Protein AF-0000000076781974 (afdb_homodimer)

Nearest PDB structures (foldseek):
  1ox5-assembly1_A  TM=8.650E-01  e=4.389E-23  Saccharomyces cerevisiae
  1ox6-assembly2_B  TM=8.634E-01  e=8.286E-23  Saccharomyces cerevisiae
  1ox4-assembly1_A  TM=8.652E-01  e=1.139E-22  Saccharomyces cerevisiae
  1ox4-assembly2_B  TM=8.650E-01  e=1.293E-22  Saccharomyces cerevisiae
  1jvn-assembly2_B  TM=8.630E-01  e=1.274E-21  Saccharomyces cerevisiae

InterPro domains:
  IPR006062 Histidine biosynthesis protein [PF00977] (24-172)
  IPR011060 Ribulose-phosphate binding barrel [SSF51366] (7-185)
  IPR013785 Aldolase-type TIM barrel [G3DSA:3.20.20.70] (1-187)
  IPR050064 Imidazole glycerol phosphate synthase HisA/HisF [PTHR21235] (1-186)

pLDDT: mean 77.7, std 20.55, range [25.67, 98.38]

Structure (mmCIF, N/CA/C/O backbone):
data_AF-0000000076781974-model_v1
#
loop_
_entity.id
_entity.type
_entity.pdbx_description
1 polymer 'Imidazole glycerol-phosphate synthase'
#
loop_
_atom_site.group_PDB
_atom_site.id
_atom_site.type_symbol
_atom_site.label_atom_id
_atom_site.label_alt_id
_atom_site.label_comp_id
_atom_site.label_asym_id
_atom_site.label_entity_id
_atom_site.label_seq_id
_atom_site.pdbx_PDB_ins_code
_atom_site.Cartn_x
_atom_site.Cartn_y
_atom_site.Cartn_z
_atom_site.occupancy
_atom_site.B_iso_or_equiv
_atom_site.auth_seq_id
_atom_site.auth_comp_id
_atom_site.auth_asym_id
_atom_site.auth_atom_id
_atom_site.pdbx_PDB_model_num
ATOM 1 N N . LYS A 1 1 ? 4.672 -8.375 12.383 1 26.39 1 LYS A N 1
ATOM 2 C CA . LYS A 1 1 ? 4.16 -7.48 11.352 1 26.39 1 LYS A CA 1
ATOM 3 C C . LYS A 1 1 ? 5.297 -6.711 10.68 1 26.39 1 LYS A C 1
ATOM 5 O O . LYS A 1 1 ? 5.988 -5.926 11.328 1 26.39 1 LYS A O 1
ATOM 10 N N . ILE A 1 2 ? 6.27 -7.34 9.977 1 32.41 2 ILE A N 1
ATOM 11 C CA . ILE A 1 2 ? 7.445 -6.77 9.336 1 32.41 2 ILE A CA 1
ATOM 12 C C . ILE A 1 2 ? 7.055 -5.5 8.578 1 32.41 2 ILE A C 1
ATOM 14 O O . ILE A 1 2 ? 6.117 -5.512 7.773 1 32.41 2 ILE A O 1
ATOM 18 N N . SER A 1 3 ? 7.25 -4.449 9.289 1 36.81 3 SER A N 1
ATOM 19 C CA . SER A 1 3 ? 6.938 -3.115 8.797 1 36.81 3 SER A CA 1
ATOM 20 C C . SER A 1 3 ? 7.676 -2.822 7.492 1 36.81 3 SER A C 1
ATOM 22 O O . SER A 1 3 ? 8.891 -2.994 7.41 1 36.81 3 SER A O 1
ATOM 24 N N . ILE A 1 4 ? 7.105 -2.996 6.344 1 43.94 4 ILE A N 1
ATOM 25 C CA . ILE A 1 4 ? 7.289 -2.877 4.902 1 43.94 4 ILE A CA 1
ATOM 26 C C . ILE A 1 4 ? 8.117 -1.632 4.586 1 43.94 4 ILE A C 1
ATOM 28 O O . ILE A 1 4 ? 8.906 -1.628 3.639 1 43.94 4 ILE A O 1
ATOM 32 N N . GLY A 1 5 ? 8.297 -0.64 5.391 1 50.44 5 GLY A N 1
ATOM 33 C CA . GLY A 1 5 ? 8.836 0.681 5.105 1 50.44 5 GLY A CA 1
ATOM 34 C C . GLY A 1 5 ? 10.258 0.859 5.594 1 50.44 5 GLY A C 1
ATOM 35 O O . GLY A 1 5 ? 10.914 1.847 5.258 1 50.44 5 GLY A O 1
ATOM 36 N N . SER A 1 6 ? 10.922 -0.254 6.047 1 58.59 6 SER A N 1
ATOM 37 C CA . SER A 1 6 ? 12.164 0.025 6.77 1 58.59 6 SER A CA 1
ATOM 38 C C . SER A 1 6 ? 13.289 0.378 5.809 1 58.59 6 SER A C 1
ATOM 40 O O . SER A 1 6 ? 14.016 1.352 6.023 1 58.59 6 SER A O 1
ATOM 42 N N . ASP A 1 7 ? 13.422 -0.342 4.742 1 60.28 7 ASP A N 1
ATOM 43 C CA . ASP A 1 7 ? 14.562 -0.153 3.846 1 60.28 7 ASP A CA 1
ATOM 44 C C . ASP A 1 7 ? 14.461 1.18 3.107 1 60.28 7 ASP A C 1
ATOM 46 O O . ASP A 1 7 ? 15.469 1.856 2.898 1 60.28 7 ASP A O 1
ATOM 50 N N . ALA A 1 8 ? 13.398 1.421 2.768 1 64.31 8 ALA A N 1
ATOM 51 C CA . ALA A 1 8 ? 13.211 2.705 2.098 1 64.31 8 ALA A CA 1
ATOM 52 C C . ALA A 1 8 ? 13.672 3.857 2.986 1 64.31 8 ALA A C 1
ATOM 54 O O . ALA A 1 8 ? 14.266 4.824 2.502 1 64.31 8 ALA A O 1
ATOM 55 N N . VAL A 1 9 ? 13.477 3.705 4.23 1 66.75 9 VAL A N 1
ATOM 56 C CA . VAL A 1 9 ? 13.891 4.723 5.195 1 66.75 9 VAL A CA 1
ATOM 57 C C . VAL A 1 9 ? 15.414 4.832 5.215 1 66.75 9 VAL A C 1
ATOM 59 O O . VAL A 1 9 ? 15.961 5.934 5.148 1 66.75 9 VAL A O 1
ATOM 62 N N . PHE A 1 10 ? 16.094 3.686 5.148 1 69.88 10 PHE A N 1
ATOM 63 C CA . PHE A 1 10 ? 17.547 3.688 5.211 1 69.88 10 PHE A CA 1
ATOM 64 C C . PHE A 1 10 ? 18.141 4.277 3.938 1 69.88 10 PHE A C 1
ATOM 66 O O . PHE A 1 10 ? 19.094 5.062 3.994 1 69.88 10 PHE A O 1
ATOM 73 N N . ALA A 1 11 ? 17.625 3.869 2.861 1 71.5 11 ALA A N 1
ATOM 74 C CA . ALA A 1 11 ? 18.078 4.426 1.593 1 71.5 11 ALA A CA 1
ATOM 75 C C . ALA A 1 11 ? 17.844 5.93 1.534 1 71.5 11 ALA A C 1
ATOM 77 O O . ALA A 1 11 ? 18.672 6.688 1.039 1 71.5 11 ALA A O 1
ATOM 78 N N . ALA A 1 12 ? 16.719 6.312 1.979 1 71.38 12 ALA A N 1
ATOM 79 C CA . ALA A 1 12 ? 16.359 7.73 2.006 1 71.38 12 ALA A CA 1
ATOM 80 C C . ALA A 1 12 ? 17.297 8.508 2.924 1 71.38 12 ALA A C 1
ATOM 82 O O . ALA A 1 12 ? 17.75 9.609 2.582 1 71.38 12 ALA A O 1
ATOM 83 N N . GLU A 1 13 ? 17.547 7.984 4.035 1 74.75 13 GLU A N 1
ATOM 84 C CA . GLU A 1 13 ? 18.484 8.625 4.957 1 74.75 13 GLU A CA 1
ATOM 85 C C . GLU A 1 13 ? 19.859 8.805 4.32 1 74.75 13 GLU A C 1
ATOM 87 O O . GLU A 1 13 ? 20.469 9.867 4.438 1 74.75 13 GLU A O 1
ATOM 92 N N . ALA A 1 14 ? 20.312 7.68 3.631 1 69.31 14 ALA A N 1
ATOM 93 C CA . ALA A 1 14 ? 21.609 7.754 2.943 1 69.31 14 ALA A CA 1
ATOM 94 C C . ALA A 1 14 ? 21.578 8.797 1.832 1 69.31 14 ALA A C 1
ATOM 96 O O . ALA A 1 14 ? 22.516 9.57 1.674 1 69.31 14 ALA A O 1
ATOM 97 N N . TYR A 1 15 ? 20.578 8.844 1.174 1 67.62 15 TYR A N 1
ATOM 98 C CA . TYR A 1 15 ? 20.391 9.82 0.106 1 67.62 15 TYR A CA 1
ATOM 99 C C . TYR A 1 15 ? 20.391 11.234 0.663 1 67.62 15 TYR A C 1
ATOM 101 O O . TYR A 1 15 ? 21.016 12.141 0.096 1 67.62 15 TYR A O 1
ATOM 109 N N . LEU A 1 16 ? 19.672 11.484 1.662 1 69.44 16 LEU A N 1
ATOM 110 C CA . LEU A 1 16 ? 19.562 12.812 2.242 1 69.44 16 LEU A CA 1
ATOM 111 C C . LEU A 1 16 ? 20.906 13.289 2.791 1 69.44 16 LEU A C 1
ATOM 113 O O . LEU A 1 16 ? 21.188 14.484 2.799 1 69.44 16 LEU A O 1
ATOM 117 N N . GLN A 1 17 ? 21.703 12.289 3.238 1 70 17 GLN A N 1
ATOM 118 C CA . GLN A 1 17 ? 23.016 12.633 3.76 1 70 17 GLN A CA 1
ATOM 119 C C . GLN A 1 17 ? 23.969 13.031 2.635 1 70 17 GLN A C 1
ATOM 121 O O . GLN A 1 17 ? 24.781 13.938 2.793 1 70 17 GLN A O 1
ATOM 126 N N . THR A 1 18 ? 23.734 12.398 1.488 1 71.81 18 THR A N 1
ATOM 127 C CA . THR A 1 18 ? 24.734 12.57 0.442 1 71.81 18 THR A CA 1
ATOM 128 C C . THR A 1 18 ? 24.172 13.406 -0.71 1 71.81 18 THR A C 1
ATOM 130 O O . THR A 1 18 ? 24.922 14.031 -1.453 1 71.81 18 THR A O 1
ATOM 133 N N . GLY A 1 19 ? 22.859 13.328 -0.839 1 70.5 19 GLY A N 1
ATOM 134 C CA . GLY A 1 19 ? 22.188 13.984 -1.953 1 70.5 19 GLY A CA 1
ATOM 135 C C . GLY A 1 19 ? 22.453 13.312 -3.287 1 70.5 19 GLY A C 1
ATOM 136 O O . GLY A 1 19 ? 22.141 13.875 -4.34 1 70.5 19 GLY A O 1
ATOM 137 N N . VAL A 1 20 ? 23.188 12.242 -3.256 1 66.94 20 VAL A N 1
ATOM 138 C CA . VAL A 1 20 ? 23.594 11.57 -4.484 1 66.94 20 VAL A CA 1
ATOM 139 C C . VAL A 1 20 ? 22.938 10.195 -4.57 1 66.94 20 VAL A C 1
ATOM 141 O O . VAL A 1 20 ? 22.953 9.43 -3.6 1 66.94 20 VAL A O 1
ATOM 144 N N . LYS A 1 21 ? 22.375 10.023 -5.719 1 74.12 21 LYS A N 1
ATOM 145 C CA . LYS A 1 21 ? 21.875 8.68 -6.008 1 74.12 21 LYS A CA 1
ATOM 146 C C . LYS A 1 21 ? 23.031 7.711 -6.25 1 74.12 21 LYS A C 1
ATOM 148 O O . LYS A 1 21 ? 23.953 8.008 -7.02 1 74.12 21 LYS A O 1
ATOM 153 N N . THR A 1 22 ? 23.016 6.715 -5.57 1 69.69 22 THR A N 1
ATOM 154 C CA . THR A 1 22 ? 24.109 5.773 -5.723 1 69.69 22 THR A CA 1
ATOM 155 C C . THR A 1 22 ? 23.812 4.754 -6.816 1 69.69 22 THR A C 1
ATOM 157 O O . THR A 1 22 ? 24.719 4.117 -7.352 1 69.69 22 THR A O 1
ATOM 160 N N . GLY A 1 23 ? 22.594 4.734 -7.172 1 68.31 23 GLY A N 1
ATOM 161 C CA . GLY A 1 23 ? 22.172 3.721 -8.125 1 68.31 23 GLY A CA 1
ATOM 162 C C . GLY A 1 23 ? 22.219 2.312 -7.562 1 68.31 23 GLY A C 1
ATOM 163 O O . GLY A 1 23 ? 21.875 1.35 -8.25 1 68.31 23 GLY A O 1
ATOM 164 N N . LYS A 1 24 ? 22.531 2.258 -6.301 1 67.94 24 LYS A N 1
ATOM 165 C CA . LYS A 1 24 ? 22.812 0.949 -5.715 1 67.94 24 LYS A CA 1
ATOM 166 C C . LYS A 1 24 ? 21.625 0.462 -4.875 1 67.94 24 LYS A C 1
ATOM 168 O O . LYS A 1 24 ? 21.516 -0.733 -4.594 1 67.94 24 LYS A O 1
ATOM 173 N N . SER A 1 25 ? 20.828 1.422 -4.543 1 68.62 25 SER A N 1
ATOM 174 C CA . SER A 1 25 ? 19.703 0.979 -3.721 1 68.62 25 SER A CA 1
ATOM 175 C C . SER A 1 25 ? 18.75 0.108 -4.52 1 68.62 25 SER A C 1
ATOM 177 O O . SER A 1 25 ? 18.641 0.249 -5.738 1 68.62 25 SER A O 1
ATOM 179 N N . SER A 1 26 ? 18.109 -0.843 -3.887 1 67.56 26 SER A N 1
ATOM 180 C CA . SER A 1 26 ? 17.125 -1.706 -4.527 1 67.56 26 SER A CA 1
ATOM 181 C C . SER A 1 26 ? 16.031 -0.888 -5.215 1 67.56 26 SER A C 1
ATOM 183 O O . SER A 1 26 ? 15.602 -1.223 -6.316 1 67.56 26 SER A O 1
ATOM 185 N N . LEU A 1 27 ? 15.617 0.177 -4.535 1 73.62 27 LEU A N 1
ATOM 186 C CA . LEU A 1 27 ? 14.586 1.038 -5.102 1 73.62 27 LEU A CA 1
ATOM 187 C C . LEU A 1 27 ? 15.039 1.63 -6.43 1 73.62 27 LEU A C 1
ATOM 189 O O . LEU A 1 27 ? 14.297 1.603 -7.414 1 73.62 27 LEU A O 1
ATOM 193 N N . GLU A 1 28 ? 16.234 2.109 -6.449 1 75.62 28 GLU A N 1
ATOM 194 C CA . GLU A 1 28 ? 16.766 2.672 -7.688 1 75.62 28 GLU A CA 1
ATOM 195 C C . GLU A 1 28 ? 16.891 1.606 -8.773 1 75.62 28 GLU A C 1
ATOM 197 O O . GLU A 1 28 ? 16.578 1.866 -9.938 1 75.62 28 GLU A O 1
ATOM 202 N N . GLN A 1 29 ? 17.281 0.48 -8.391 1 70.69 29 GLN A N 1
ATOM 203 C CA . GLN A 1 29 ? 17.5 -0.607 -9.336 1 70.69 29 GLN A CA 1
ATOM 204 C C . GLN A 1 29 ? 16.188 -1.084 -9.945 1 70.69 29 GLN A C 1
ATOM 206 O O . GLN A 1 29 ? 16.094 -1.312 -11.148 1 70.69 29 GLN A O 1
ATOM 211 N N . ILE A 1 30 ? 15.273 -1.242 -9.164 1 71 30 ILE A N 1
ATOM 212 C CA . ILE A 1 30 ? 13.984 -1.73 -9.633 1 71 30 ILE A CA 1
ATOM 213 C C . ILE A 1 30 ? 13.32 -0.676 -10.523 1 71 30 ILE A C 1
ATOM 215 O O . ILE A 1 30 ? 12.773 -1 -11.57 1 71 30 ILE A O 1
ATOM 219 N N . SER A 1 31 ? 13.352 0.563 -10.062 1 73.25 31 SER A N 1
ATOM 220 C CA . SER A 1 31 ? 12.695 1.646 -10.789 1 73.25 31 SER A CA 1
ATOM 221 C C . SER A 1 31 ? 13.328 1.851 -12.164 1 73.25 31 SER A C 1
ATOM 223 O O . SER A 1 31 ? 12.641 2.229 -13.117 1 73.25 31 SER A O 1
ATOM 225 N N . ARG A 1 32 ? 14.539 1.655 -12.227 1 70.38 32 ARG A N 1
ATOM 226 C CA . ARG A 1 32 ? 15.234 1.791 -13.5 1 70.38 32 ARG A CA 1
ATOM 227 C C . ARG A 1 32 ? 14.742 0.759 -14.508 1 70.38 32 ARG A C 1
ATOM 229 O O . ARG A 1 32 ? 14.672 1.042 -15.711 1 70.38 32 ARG A O 1
ATOM 236 N N . VAL A 1 33 ? 14.438 -0.343 -14 1 67.56 33 VAL A N 1
ATOM 237 C CA . VAL A 1 33 ? 14.07 -1.443 -14.883 1 67.56 33 VAL A CA 1
ATOM 238 C C . VAL A 1 33 ? 12.578 -1.38 -15.203 1 67.56 33 VAL A C 1
ATOM 240 O O . VAL A 1 33 ? 12.172 -1.619 -16.344 1 67.56 33 VAL A O 1
ATOM 243 N N . TYR A 1 34 ? 11.664 -1.08 -14.305 1 65.69 34 TYR A N 1
ATOM 244 C CA . TYR A 1 34 ? 10.227 -1.238 -14.469 1 65.69 34 TYR A CA 1
ATOM 245 C C . TYR A 1 34 ? 9.508 0.092 -14.281 1 65.69 34 TYR A C 1
ATOM 247 O O . TYR A 1 34 ? 8.273 0.133 -14.203 1 65.69 34 TYR A O 1
ATOM 255 N N . GLY A 1 35 ? 10.047 1.186 -14.195 1 61.75 35 GLY A N 1
ATOM 256 C CA . GLY A 1 35 ? 9.516 2.477 -13.789 1 61.75 35 GLY A CA 1
ATOM 257 C C . GLY A 1 35 ? 8.484 3.031 -14.758 1 61.75 35 GLY A C 1
ATOM 258 O O . GLY A 1 35 ? 7.742 3.953 -14.414 1 61.75 35 GLY A O 1
ATOM 259 N N . ASN A 1 36 ? 8.25 2.395 -15.93 1 61.69 36 ASN A N 1
ATOM 260 C CA . ASN A 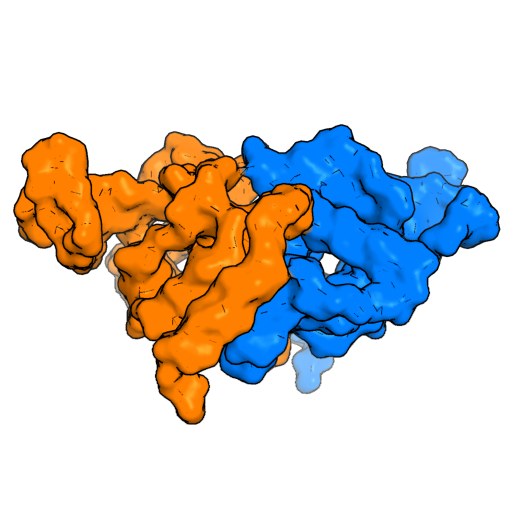1 36 ? 7.324 3.014 -16.875 1 61.69 36 ASN A CA 1
ATOM 261 C C . ASN A 1 36 ? 5.902 2.498 -16.688 1 61.69 36 ASN A C 1
ATOM 263 O O . ASN A 1 36 ? 4.945 3.275 -16.719 1 61.69 36 ASN A O 1
ATOM 267 N N . GLN A 1 37 ? 5.746 1.262 -16.484 1 70.44 37 GLN A N 1
ATOM 268 C CA . GLN A 1 37 ? 4.402 0.693 -16.469 1 70.44 37 GLN A CA 1
ATOM 269 C C . GLN A 1 37 ? 4.062 0.135 -15.094 1 70.44 37 GLN A C 1
ATOM 271 O O . GLN A 1 37 ? 2.895 0.097 -14.703 1 70.44 37 GLN A O 1
ATOM 276 N N . GLN A 1 38 ? 5.07 -0.192 -14.391 1 80.06 38 GLN A N 1
ATOM 277 C CA . GLN A 1 38 ? 4.879 -0.78 -13.07 1 80.06 38 GLN A CA 1
ATOM 278 C C . GLN A 1 38 ? 5.648 -0.007 -12.008 1 80.06 38 GLN A C 1
ATOM 280 O O . GLN A 1 38 ? 6.742 0.5 -12.273 1 80.06 38 GLN A O 1
ATOM 285 N N . ALA A 1 39 ? 5.012 0.115 -10.891 1 85.06 39 ALA A N 1
ATOM 286 C CA . ALA A 1 39 ? 5.566 0.996 -9.867 1 85.06 39 ALA A CA 1
ATOM 287 C C . ALA A 1 39 ? 5.965 0.208 -8.617 1 85.06 39 ALA A C 1
ATOM 289 O O . ALA A 1 39 ? 5.324 -0.787 -8.273 1 85.06 39 ALA A O 1
ATOM 290 N N . VAL A 1 40 ? 7.098 0.683 -8.039 1 85.38 40 VAL A N 1
ATOM 291 C CA . VAL A 1 40 ? 7.43 0.253 -6.688 1 85.38 40 VAL A CA 1
ATOM 292 C C . VAL A 1 40 ? 6.734 1.157 -5.672 1 85.38 40 VAL A C 1
ATOM 294 O O . VAL A 1 40 ? 6.828 2.385 -5.758 1 85.38 40 VAL A O 1
ATOM 297 N N . VAL A 1 41 ? 5.965 0.496 -4.785 1 89 41 VAL A N 1
ATOM 298 C CA . VAL A 1 41 ? 5.262 1.229 -3.738 1 89 41 VAL A CA 1
ATOM 299 C C . VAL A 1 41 ? 6.09 1.221 -2.455 1 89 41 VAL A C 1
ATOM 301 O O . VAL A 1 41 ? 6.574 0.17 -2.027 1 89 41 VAL A O 1
ATOM 304 N N . VAL A 1 42 ? 6.285 2.361 -1.858 1 86.31 42 VAL A N 1
ATOM 305 C CA . VAL A 1 42 ? 6.98 2.477 -0.581 1 86.31 42 VAL A CA 1
ATOM 306 C C . VAL A 1 42 ? 5.984 2.836 0.52 1 86.31 42 VAL A C 1
ATOM 308 O O . VAL A 1 42 ? 5.172 3.748 0.355 1 86.31 42 VAL A O 1
ATOM 311 N N . SER A 1 43 ? 5.992 2.055 1.552 1 87.56 43 SER A N 1
ATOM 312 C CA . SER A 1 43 ? 5.16 2.348 2.713 1 87.56 43 SER A CA 1
ATOM 313 C C . SER A 1 43 ? 5.867 3.293 3.678 1 87.56 43 SER A C 1
ATOM 315 O O . SER A 1 43 ? 7.047 3.111 3.98 1 87.56 43 SER A O 1
ATOM 317 N N . ILE A 1 44 ? 5.227 4.344 4.062 1 87.88 44 ILE A N 1
ATOM 318 C CA . ILE A 1 44 ? 5.703 5.281 5.074 1 87.88 44 ILE A CA 1
ATOM 319 C C . ILE A 1 44 ? 4.797 5.223 6.301 1 87.88 44 ILE A C 1
ATOM 321 O O . ILE A 1 44 ? 3.576 5.367 6.184 1 87.88 44 ILE A O 1
ATOM 325 N N . ASP A 1 45 ? 5.34 4.961 7.477 1 87.81 45 ASP A N 1
ATOM 326 C CA . ASP A 1 45 ? 4.621 4.809 8.734 1 87.81 45 ASP A CA 1
ATOM 327 C C . ASP A 1 45 ? 5.059 5.859 9.75 1 87.81 45 ASP A C 1
ATOM 329 O O . ASP A 1 45 ? 5.82 5.559 10.68 1 87.81 45 ASP A O 1
ATOM 333 N N . PRO A 1 46 ? 4.562 7.031 9.656 1 91.19 46 PRO A N 1
ATOM 334 C CA . PRO A 1 46 ? 4.996 8.109 10.547 1 91.19 46 PRO A CA 1
ATOM 335 C C . PRO A 1 46 ? 4.109 8.242 11.789 1 91.19 46 PRO A C 1
ATOM 337 O O . PRO A 1 46 ? 2.973 7.762 11.789 1 91.19 46 PRO A O 1
ATOM 340 N N . ARG A 1 47 ? 4.652 8.82 12.781 1 92.31 47 ARG A N 1
ATOM 341 C CA . ARG A 1 47 ? 3.943 9.242 13.992 1 92.31 47 ARG A CA 1
ATOM 342 C C . ARG A 1 47 ? 3.969 10.758 14.141 1 92.31 47 ARG A C 1
ATOM 344 O O . ARG A 1 47 ? 4.992 11.398 13.883 1 92.31 47 ARG A O 1
ATOM 351 N N . ARG A 1 48 ? 2.877 11.273 14.594 1 95.5 48 ARG A N 1
ATOM 352 C CA . ARG A 1 48 ? 2.801 12.711 14.828 1 95.5 48 ARG A CA 1
ATOM 353 C C . ARG A 1 48 ? 3.568 13.094 16.094 1 95.5 48 ARG A C 1
ATOM 355 O O . ARG A 1 48 ? 3.404 12.469 17.141 1 95.5 48 ARG A O 1
ATOM 362 N N . VAL A 1 49 ? 4.379 14.062 15.977 1 96.44 49 VAL A N 1
ATOM 363 C CA . VAL A 1 49 ? 5.117 14.625 17.094 1 96.44 49 VAL A CA 1
ATOM 364 C C . VAL A 1 49 ? 4.863 16.125 17.188 1 96.44 49 VAL A C 1
ATOM 366 O O . VAL A 1 49 ? 5.273 16.891 16.297 1 96.44 49 VAL A O 1
ATOM 369 N N . TYR A 1 50 ? 4.242 16.531 18.266 1 97.56 50 TYR A N 1
ATOM 370 C CA . TYR A 1 50 ? 3.912 17.953 18.453 1 97.56 50 TYR A CA 1
ATOM 371 C C . TYR A 1 50 ? 5.137 18.734 18.891 1 97.56 50 TYR A C 1
ATOM 373 O O . TYR A 1 50 ? 5.938 18.25 19.703 1 97.56 50 TYR A O 1
ATOM 381 N N . VAL A 1 51 ? 5.207 20 18.375 1 97.88 51 VAL A N 1
ATOM 382 C CA . VAL A 1 51 ? 6.277 20.906 18.766 1 97.88 51 VAL A CA 1
ATOM 383 C C . VAL A 1 51 ? 5.711 22.297 18.984 1 97.88 51 VAL A C 1
ATOM 385 O O . VAL A 1 51 ? 4.672 22.656 18.422 1 97.88 51 VAL A O 1
ATOM 388 N N . LYS A 1 52 ? 6.387 23.062 19.781 1 95.94 52 LYS A N 1
ATOM 389 C CA . LYS A 1 52 ? 5.918 24.406 20.109 1 95.94 52 LYS A CA 1
ATOM 390 C C . LYS A 1 52 ? 6.188 25.375 18.969 1 95.94 52 LYS A C 1
ATOM 392 O O . LYS A 1 52 ? 5.414 26.312 18.734 1 95.94 52 LYS A O 1
ATOM 397 N N . SER A 1 53 ? 7.262 25.109 18.281 1 96.69 53 SER A N 1
ATOM 398 C CA . SER A 1 53 ? 7.645 25.938 17.156 1 96.69 53 SER A CA 1
ATOM 399 C C . SER A 1 53 ? 8.375 25.125 16.094 1 96.69 53 SER A C 1
ATOM 401 O O . SER A 1 53 ? 9.008 24.125 16.406 1 96.69 53 SER A O 1
ATOM 403 N N . PRO A 1 54 ? 8.258 25.578 14.781 1 97 54 PRO A N 1
ATOM 404 C CA . PRO A 1 54 ? 8.938 24.859 13.695 1 97 54 PRO A CA 1
ATOM 405 C C . PRO A 1 54 ? 10.445 24.766 13.914 1 97 54 PRO A C 1
ATOM 407 O O . PRO A 1 54 ? 11.086 23.844 13.398 1 97 54 PRO A O 1
ATOM 410 N N . ASP A 1 55 ? 11.039 25.641 14.711 1 96.19 55 ASP A N 1
ATOM 411 C CA . ASP A 1 55 ? 12.492 25.719 14.867 1 96.19 55 ASP A CA 1
ATOM 412 C C . ASP A 1 55 ? 12.984 24.625 15.82 1 96.19 55 ASP A C 1
ATOM 414 O O . ASP A 1 55 ? 14.188 24.375 15.914 1 96.19 55 ASP A O 1
ATOM 418 N N . GLU A 1 56 ? 12.133 23.906 16.422 1 96.31 56 GLU A N 1
ATOM 419 C CA . GLU A 1 56 ? 12.492 22.906 17.422 1 96.31 56 GLU A CA 1
ATOM 420 C C . GLU A 1 56 ? 12.977 21.609 16.75 1 96.31 56 GLU A C 1
ATOM 422 O O . GLU A 1 56 ? 13.562 20.75 17.422 1 96.31 56 GLU A O 1
ATOM 427 N N . VAL A 1 57 ? 12.758 21.438 15.484 1 95.56 57 VAL A N 1
ATOM 428 C CA . VAL A 1 57 ? 13.133 20.234 14.75 1 95.56 57 VAL A CA 1
ATOM 429 C C . VAL A 1 57 ? 13.688 20.609 13.383 1 95.56 57 VAL A C 1
ATOM 431 O O . VAL A 1 57 ? 13.32 21.641 12.82 1 95.56 57 VAL A O 1
ATOM 434 N N . GLN A 1 58 ? 14.594 19.844 12.898 1 94 58 GLN A N 1
ATOM 435 C CA . GLN A 1 58 ? 15.234 20.125 11.617 1 94 58 GLN A CA 1
ATOM 436 C C . GLN A 1 58 ? 14.375 19.641 10.453 1 94 58 GLN A C 1
ATOM 438 O O . GLN A 1 58 ? 14.664 19.953 9.297 1 94 58 GLN A O 1
ATOM 443 N N . PHE A 1 59 ? 13.266 19.016 10.727 1 94.69 59 PHE A N 1
ATOM 444 C CA . PHE A 1 59 ? 12.406 18.438 9.703 1 94.69 59 PHE A CA 1
ATOM 445 C C . PHE A 1 59 ? 11.195 19.328 9.445 1 94.69 59 PHE A C 1
ATOM 447 O O . PHE A 1 59 ? 10.867 20.203 10.266 1 94.69 59 PHE A O 1
ATOM 454 N N . ARG A 1 60 ? 10.578 19.156 8.273 1 97.19 60 ARG A N 1
ATOM 455 C CA . ARG A 1 60 ? 9.422 19.953 7.891 1 97.19 60 ARG A CA 1
ATOM 456 C C . ARG A 1 60 ? 8.297 19.797 8.906 1 97.19 60 ARG A C 1
ATOM 458 O O . ARG A 1 60 ? 7.926 18.688 9.273 1 97.19 60 ARG A O 1
ATOM 465 N N . THR A 1 61 ? 7.77 20.938 9.359 1 98.19 61 THR A N 1
ATOM 466 C CA . THR A 1 61 ? 6.613 20.938 10.25 1 98.19 61 THR A CA 1
ATOM 467 C C . THR A 1 61 ? 5.379 21.469 9.523 1 98.19 61 THR A C 1
ATOM 469 O O . THR A 1 61 ? 5.484 22.016 8.422 1 98.19 61 THR A O 1
ATOM 472 N N . VAL A 1 62 ? 4.254 21.172 10.102 1 98.06 62 VAL A N 1
ATOM 473 C CA . VAL A 1 62 ? 3 21.75 9.625 1 98.06 62 VAL A CA 1
ATOM 474 C C . VAL A 1 62 ? 2.26 22.406 10.789 1 98.06 62 VAL A C 1
ATOM 476 O O . VAL A 1 62 ? 2.418 22 11.945 1 98.06 62 VAL A O 1
ATOM 479 N N . LYS A 1 63 ? 1.559 23.516 10.406 1 97.69 63 LYS A N 1
ATOM 480 C CA . LYS A 1 63 ? 0.577 24 11.375 1 97.69 63 LYS A CA 1
ATOM 481 C C . LYS A 1 63 ? -0.604 23.031 11.484 1 97.69 63 LYS A C 1
ATOM 483 O O . LYS A 1 63 ? -1.24 22.703 10.484 1 97.69 63 LYS A O 1
ATOM 488 N N . VAL A 1 64 ? -0.877 22.609 12.688 1 97.06 64 VAL A N 1
ATOM 489 C CA . VAL A 1 64 ? -1.871 21.547 12.852 1 97.06 64 VAL A CA 1
ATOM 490 C C . VAL A 1 64 ? -3.27 22.156 12.898 1 97.06 64 VAL A C 1
ATOM 492 O O . VAL A 1 64 ? -3.449 23.281 13.375 1 97.06 64 VAL A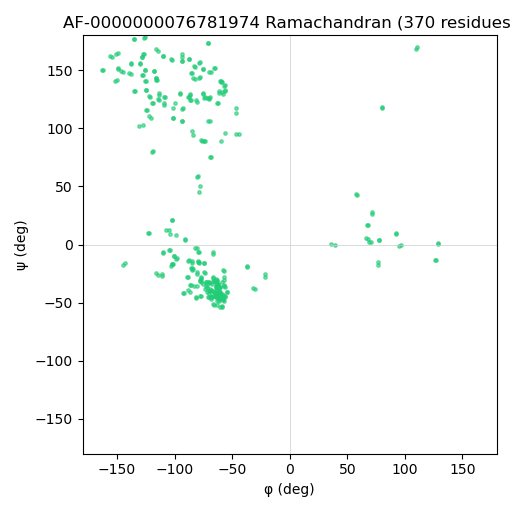 O 1
ATOM 495 N N . SER A 1 65 ? -4.254 21.375 12.367 1 95.19 65 SER A N 1
ATOM 496 C CA . SER A 1 65 ? -5.652 21.781 12.375 1 95.19 65 SER A CA 1
ATOM 497 C C . SER A 1 65 ? -6.227 21.75 13.789 1 95.19 65 SER A C 1
ATOM 499 O O . SER A 1 65 ? -7.145 22.5 14.117 1 95.19 65 SER A O 1
ATOM 501 N N . SER A 1 66 ? -5.738 20.797 14.664 1 92.94 66 SER A N 1
ATOM 502 C CA . SER A 1 66 ? -6.109 20.688 16.062 1 92.94 66 SER A CA 1
ATOM 503 C C . SER A 1 66 ? -4.879 20.719 16.969 1 92.94 66 SER A C 1
ATOM 505 O O . SER A 1 66 ? -3.938 19.953 16.766 1 92.94 66 SER A O 1
ATOM 507 N N . LYS A 1 67 ? -4.969 21.531 18 1 95.5 67 LYS A N 1
ATOM 508 C CA . LYS A 1 67 ? -3.814 21.75 18.875 1 95.5 67 LYS A CA 1
ATOM 509 C C . LYS A 1 67 ? -3.438 20.453 19.594 1 95.5 67 LYS A C 1
ATOM 511 O O . LYS A 1 67 ? -4.293 19.609 19.859 1 95.5 67 LYS A O 1
ATOM 516 N N . GLY A 1 68 ? -2.145 20.406 19.891 1 95.5 68 GLY A N 1
ATOM 517 C CA . GLY A 1 68 ? -1.639 19.281 20.656 1 95.5 68 GLY A CA 1
ATOM 518 C C . GLY A 1 68 ? -2.078 19.297 22.109 1 95.5 68 GLY A C 1
ATOM 519 O O . GLY A 1 68 ? -2.783 20.203 22.547 1 95.5 68 GLY A O 1
ATOM 520 N N . PRO A 1 69 ? -1.758 18.234 22.812 1 94.75 69 PRO A N 1
ATOM 521 C CA . PRO A 1 69 ? -2.197 18.078 24.203 1 94.75 69 PRO A CA 1
ATOM 522 C C . PRO A 1 69 ? -1.75 19.219 25.109 1 94.75 69 PRO A C 1
ATOM 524 O O . PRO A 1 69 ? -2.424 19.547 26.094 1 94.75 69 PRO A O 1
ATOM 527 N N . LEU A 1 70 ? -0.694 19.875 24.859 1 96.44 70 LEU A N 1
ATOM 528 C CA . LEU A 1 70 ? -0.178 20.984 25.656 1 96.44 70 LEU A CA 1
ATOM 529 C C . LEU A 1 70 ? -0.381 22.312 24.922 1 96.44 70 LEU A C 1
ATOM 531 O O . LEU A 1 70 ? 0.3 23.297 25.219 1 96.44 70 LEU A O 1
ATOM 535 N N . GLY A 1 71 ? -1.179 22.25 23.891 1 96.69 71 GLY A N 1
ATOM 536 C CA . GLY A 1 71 ? -1.499 23.469 23.172 1 96.69 71 GLY A CA 1
ATOM 537 C C . GLY A 1 71 ? -0.564 23.734 22.016 1 96.69 71 GLY A C 1
ATOM 538 O O . GLY A 1 71 ? -0.59 24.828 21.422 1 96.69 71 GLY A O 1
ATOM 539 N N . GLU A 1 72 ? 0.315 22.844 21.594 1 97.75 72 GLU A N 1
ATOM 540 C CA . GLU A 1 72 ? 1.245 23 20.469 1 97.75 72 GLU A CA 1
ATOM 541 C C . GLU A 1 72 ? 0.501 23.266 19.172 1 97.75 72 GLU A C 1
ATOM 543 O O . GLU A 1 72 ? -0.533 22.656 18.906 1 97.75 72 GLU A O 1
ATOM 548 N N . GLU A 1 73 ? 1.063 24.141 18.406 1 97.88 73 GLU A N 1
ATOM 549 C CA . GLU A 1 73 ? 0.395 24.547 17.172 1 97.88 73 GLU A CA 1
ATOM 550 C C . GLU A 1 73 ? 1.058 23.922 15.953 1 97.88 73 GLU A C 1
ATOM 552 O O . GLU A 1 73 ? 0.565 24.062 14.836 1 97.88 73 GLU A O 1
ATOM 557 N N . TYR A 1 74 ? 2.141 23.234 16.188 1 98.38 74 TYR A N 1
ATOM 558 C CA . TYR A 1 74 ? 2.883 22.641 15.07 1 98.38 74 TYR A CA 1
ATOM 559 C C . TYR A 1 74 ? 3.17 21.172 15.328 1 98.38 74 TYR A C 1
ATOM 561 O O . TYR A 1 74 ? 3.18 20.719 16.484 1 98.38 74 TYR A O 1
ATOM 569 N N . ALA A 1 75 ? 3.342 20.453 14.297 1 97.88 75 ALA A N 1
ATOM 570 C CA . ALA A 1 75 ? 3.773 19.062 14.398 1 97.88 75 ALA A CA 1
ATOM 571 C C . ALA A 1 75 ? 4.688 18.688 13.234 1 97.88 75 ALA A C 1
ATOM 573 O O . ALA A 1 75 ? 4.656 19.328 12.18 1 97.88 75 ALA A O 1
ATOM 574 N N . TRP A 1 76 ? 5.57 17.844 13.469 1 97.38 76 TRP A N 1
ATOM 575 C CA . TRP A 1 76 ? 6.242 17.078 12.414 1 97.38 76 TRP A CA 1
ATOM 576 C C . TRP A 1 76 ? 5.91 15.594 12.523 1 97.38 76 TRP A C 1
ATOM 578 O O . TRP A 1 76 ? 5.234 15.172 13.461 1 97.38 76 TRP A O 1
ATOM 588 N N . TYR A 1 77 ? 6.223 14.844 11.492 1 96.12 77 TYR A N 1
ATOM 589 C CA . TYR A 1 77 ? 5.832 13.438 11.422 1 96.12 77 TYR A CA 1
ATOM 590 C C . TYR A 1 77 ? 7.059 12.539 11.297 1 96.12 77 TYR A C 1
ATOM 592 O O . TYR A 1 77 ? 7.695 12.484 10.242 1 96.12 77 TYR A O 1
ATOM 600 N N . GLN A 1 78 ? 7.305 11.828 12.406 1 92.88 78 GLN A N 1
ATOM 601 C CA . GLN A 1 78 ? 8.508 11.008 12.5 1 92.88 78 GLN A CA 1
ATOM 602 C C . GLN A 1 78 ? 8.266 9.609 11.938 1 92.88 78 GLN A C 1
ATOM 604 O O . GLN A 1 78 ? 7.328 8.922 12.359 1 92.88 78 GLN A O 1
ATOM 609 N N . CYS A 1 79 ? 9.148 9.266 11.039 1 88.19 79 CYS A N 1
ATOM 610 C CA . CYS A 1 79 ? 9.008 7.945 10.422 1 88.19 79 CYS A CA 1
ATOM 611 C C . CYS A 1 79 ? 9.453 6.848 11.383 1 88.19 79 CYS A C 1
ATOM 613 O O . CYS A 1 79 ? 10.281 7.086 12.266 1 88.19 79 CYS A O 1
ATOM 615 N N . THR A 1 80 ? 8.828 5.684 11.195 1 84.62 80 THR A N 1
ATOM 616 C CA . THR A 1 80 ? 9.156 4.496 11.977 1 84.62 80 THR A CA 1
ATOM 617 C C . THR A 1 80 ? 9.422 3.305 11.062 1 84.62 80 THR A C 1
ATOM 619 O O . THR A 1 80 ? 9.133 3.355 9.859 1 84.62 80 THR A O 1
ATOM 622 N N . VAL A 1 81 ? 10.07 2.348 11.633 1 77.25 81 VAL A N 1
ATOM 623 C CA . VAL A 1 81 ? 10.234 1.049 10.984 1 77.25 81 VAL A CA 1
ATOM 624 C C . VAL A 1 81 ? 9.75 -0.058 11.922 1 77.25 81 VAL A C 1
ATOM 626 O O . VAL A 1 81 ? 9.281 0.216 13.023 1 77.25 81 VAL A O 1
ATOM 629 N N . SER A 1 82 ? 9.758 -1.307 11.523 1 74.38 82 SER A N 1
ATOM 630 C CA . SER A 1 82 ? 9.367 -2.455 12.328 1 74.38 82 SER A CA 1
ATOM 631 C C . SER A 1 82 ? 7.926 -2.326 12.812 1 74.38 82 SER A C 1
ATOM 633 O O . SER A 1 82 ? 7.648 -2.461 14.008 1 74.38 82 SER A O 1
ATOM 635 N N . GLY A 1 83 ? 7.062 -1.908 11.961 1 67.69 83 GLY A N 1
ATOM 636 C CA . GLY A 1 83 ? 5.645 -1.84 12.266 1 67.69 83 GLY A CA 1
ATOM 637 C C . GLY A 1 83 ? 5.293 -0.728 13.242 1 67.69 83 GLY A C 1
ATOM 638 O O . GLY A 1 83 ? 4.348 -0.851 14.016 1 67.69 83 GLY A O 1
ATOM 639 N N . GLY A 1 84 ? 6.141 0.357 13.227 1 73.69 84 GLY A N 1
ATOM 640 C CA . GLY A 1 84 ? 5.855 1.471 14.117 1 73.69 84 GLY A CA 1
ATOM 641 C C . GLY A 1 84 ? 6.617 1.393 15.43 1 73.69 84 GLY A C 1
ATOM 642 O O . GLY A 1 84 ? 6.559 2.318 16.234 1 73.69 84 GLY A O 1
ATOM 643 N N . ARG A 1 85 ? 7.387 0.394 15.633 1 78.38 85 ARG A N 1
ATOM 644 C CA . ARG A 1 85 ? 8.031 0.174 16.922 1 78.38 85 ARG A CA 1
ATOM 645 C C . ARG A 1 85 ? 9.336 0.954 17.031 1 78.38 85 ARG A C 1
ATOM 647 O O . ARG A 1 85 ? 9.711 1.414 18.109 1 78.38 85 ARG A O 1
ATOM 654 N N . ASP A 1 86 ? 10.078 1.116 15.977 1 82 86 ASP A N 1
ATOM 655 C CA . ASP A 1 86 ? 11.367 1.79 15.977 1 82 86 ASP A CA 1
ATOM 656 C C . ASP A 1 86 ? 11.281 3.143 15.273 1 82 86 ASP A C 1
ATOM 658 O O . ASP A 1 86 ? 11.016 3.205 14.07 1 82 86 ASP A O 1
ATOM 662 N N . SER A 1 87 ? 11.633 4.125 16.047 1 86.5 87 SER A N 1
ATOM 663 C CA . SER A 1 87 ? 11.617 5.473 15.484 1 86.5 87 SER A CA 1
ATOM 664 C C . SER A 1 87 ? 12.914 5.766 14.734 1 86.5 87 SER A C 1
ATOM 666 O O . SER A 1 87 ? 13.992 5.359 15.164 1 86.5 87 SER A O 1
ATOM 668 N N . ARG A 1 88 ? 12.781 6.496 13.625 1 83.81 88 ARG A N 1
ATOM 669 C CA . ARG A 1 88 ? 13.922 6.902 12.812 1 83.81 88 ARG A CA 1
ATOM 670 C C . ARG A 1 88 ? 14.055 8.422 12.766 1 83.81 88 ARG A C 1
ATOM 672 O O . ARG A 1 88 ? 13.055 9.133 12.867 1 83.81 88 ARG A O 1
ATOM 679 N N . PRO A 1 89 ? 15.289 8.859 12.641 1 86.44 89 PRO A N 1
ATOM 680 C CA . PRO A 1 89 ? 15.508 10.305 12.578 1 86.44 89 PRO A CA 1
ATOM 681 C C . PRO A 1 89 ? 15.242 10.891 11.195 1 86.44 89 PRO A C 1
ATOM 683 O O . PRO A 1 89 ? 16.141 11.461 10.578 1 86.44 89 PRO A O 1
ATOM 686 N N . ILE A 1 90 ? 14.078 10.766 10.609 1 88.19 90 ILE A N 1
ATOM 687 C CA . ILE A 1 90 ? 13.648 11.312 9.328 1 88.19 90 ILE A CA 1
ATOM 688 C C . ILE A 1 90 ? 12.148 11.57 9.352 1 88.19 90 ILE A C 1
ATOM 690 O O . ILE A 1 90 ? 11.383 10.789 9.922 1 88.19 90 ILE A O 1
ATOM 694 N N . GLY A 1 91 ? 11.789 12.664 8.734 1 92.44 91 GLY A N 1
ATOM 695 C CA . GLY A 1 91 ? 10.375 13.008 8.656 1 92.44 91 GLY A CA 1
ATOM 696 C C . GLY A 1 91 ? 9.672 12.383 7.461 1 92.44 91 GLY A C 1
ATOM 697 O O . GLY A 1 91 ? 10.328 11.984 6.492 1 92.44 91 GLY A O 1
ATOM 698 N N . ALA A 1 92 ? 8.422 12.305 7.566 1 94.12 92 ALA A N 1
ATOM 699 C CA . ALA A 1 92 ? 7.621 11.758 6.469 1 94.12 92 ALA A CA 1
ATOM 700 C C . ALA A 1 92 ? 7.797 12.586 5.199 1 94.12 92 ALA A C 1
ATOM 702 O O . ALA A 1 92 ? 7.855 12.031 4.098 1 94.12 92 ALA A O 1
ATOM 703 N N . TYR A 1 93 ? 7.816 13.938 5.418 1 95.44 93 TYR A N 1
ATOM 704 C CA . TYR A 1 93 ? 8.016 14.82 4.277 1 95.44 93 TYR A CA 1
ATOM 705 C C . TYR A 1 93 ? 9.336 14.516 3.578 1 95.44 93 TYR A C 1
ATOM 707 O O . TYR A 1 93 ? 9.367 14.32 2.361 1 95.44 93 TYR A O 1
ATOM 715 N N . GLU A 1 94 ? 10.367 14.5 4.289 1 90.31 94 GLU A N 1
ATOM 716 C CA . GLU A 1 94 ? 11.711 14.258 3.756 1 90.31 94 GLU A CA 1
ATOM 717 C C . GLU A 1 94 ? 11.805 12.867 3.131 1 90.31 94 GLU A C 1
ATOM 719 O O . GLU A 1 94 ? 12.406 12.703 2.066 1 90.31 94 GLU A O 1
ATOM 724 N N . LEU A 1 95 ? 11.25 11.867 3.773 1 89.44 95 LEU A N 1
ATOM 725 C CA . LEU A 1 95 ? 11.281 10.5 3.254 1 89.44 95 LEU A CA 1
ATOM 726 C C . LEU A 1 95 ? 10.523 10.406 1.93 1 89.44 95 LEU A C 1
ATOM 728 O O . LEU A 1 95 ? 11.008 9.781 0.982 1 89.44 95 LEU A O 1
ATOM 732 N N . ALA A 1 96 ? 9.391 11.008 1.896 1 91.94 96 ALA A N 1
ATOM 733 C CA . ALA A 1 96 ? 8.578 10.977 0.68 1 91.94 96 ALA A CA 1
ATOM 734 C C . ALA A 1 96 ? 9.352 11.555 -0.506 1 91.94 96 ALA A C 1
ATOM 736 O O . ALA A 1 96 ? 9.375 10.953 -1.585 1 91.94 96 ALA A O 1
ATOM 737 N N . LYS A 1 97 ? 9.961 12.664 -0.313 1 90.69 97 LYS A N 1
ATOM 738 C CA . LYS A 1 97 ? 10.75 13.289 -1.374 1 90.69 97 LYS A CA 1
ATOM 739 C C . LYS A 1 97 ? 11.922 12.398 -1.789 1 90.69 97 LYS A C 1
ATOM 741 O O . LYS A 1 97 ? 12.195 12.242 -2.98 1 90.69 97 LYS A O 1
ATOM 746 N N . ALA A 1 98 ? 12.57 11.867 -0.799 1 83.94 98 ALA A N 1
ATOM 747 C CA . ALA A 1 98 ? 13.75 11.055 -1.063 1 83.94 98 ALA A CA 1
ATOM 748 C C . ALA A 1 98 ? 13.383 9.805 -1.866 1 83.94 98 ALA A C 1
ATOM 750 O O . ALA A 1 98 ? 14.07 9.461 -2.828 1 83.94 98 ALA A O 1
ATOM 751 N N . VAL A 1 99 ? 12.297 9.125 -1.492 1 84 99 VAL A N 1
ATOM 752 C CA . VAL A 1 99 ? 11.969 7.863 -2.15 1 84 99 VAL A CA 1
ATOM 753 C C . VAL A 1 99 ? 11.469 8.141 -3.568 1 84 99 VAL A C 1
ATOM 755 O O . VAL A 1 99 ? 11.703 7.34 -4.48 1 84 99 VAL A O 1
ATOM 758 N N . GLU A 1 100 ? 10.758 9.203 -3.777 1 86.69 100 GLU A N 1
ATOM 759 C CA . GLU A 1 100 ? 10.398 9.586 -5.141 1 86.69 100 GLU A CA 1
ATOM 760 C C . GLU A 1 100 ? 11.641 9.789 -6.004 1 86.69 100 GLU A C 1
ATOM 762 O O . GLU A 1 100 ? 11.711 9.289 -7.125 1 86.69 100 GLU A O 1
ATOM 767 N N . GLU A 1 101 ? 12.602 10.508 -5.434 1 81.44 101 GLU A N 1
ATOM 768 C CA . GLU A 1 101 ? 13.852 10.75 -6.16 1 81.44 101 GLU A CA 1
ATOM 769 C C . GLU A 1 101 ? 14.578 9.445 -6.453 1 81.44 101 GLU A C 1
ATOM 771 O O . GLU A 1 101 ? 15.219 9.305 -7.496 1 81.44 101 GLU A O 1
ATOM 776 N N . LEU A 1 102 ? 14.5 8.547 -5.543 1 77.25 102 LEU A N 1
ATOM 777 C CA . LEU A 1 102 ? 15.211 7.277 -5.676 1 77.25 102 LEU A CA 1
ATOM 778 C C . LEU A 1 102 ? 14.469 6.336 -6.617 1 77.25 102 LEU A C 1
ATOM 780 O O . LEU A 1 102 ? 14.992 5.285 -6.996 1 77.25 102 LEU A O 1
ATOM 784 N N . GLY A 1 103 ? 13.086 6.66 -6.918 1 80 103 GLY A N 1
ATOM 785 C CA . GLY A 1 103 ? 12.461 5.887 -7.977 1 80 103 GLY A CA 1
ATOM 786 C C . GLY A 1 103 ? 11.133 5.281 -7.566 1 80 103 GLY A C 1
ATOM 787 O O . GLY A 1 103 ? 10.516 4.547 -8.336 1 80 103 GLY A O 1
ATOM 788 N N . ALA A 1 104 ? 10.711 5.523 -6.348 1 84.5 104 ALA A N 1
ATOM 789 C CA . ALA A 1 104 ? 9.383 5.055 -5.969 1 84.5 104 ALA A CA 1
ATOM 790 C C . ALA A 1 104 ? 8.32 5.598 -6.918 1 84.5 104 ALA A C 1
ATOM 792 O O . ALA A 1 104 ? 8.367 6.766 -7.309 1 84.5 104 ALA A O 1
ATOM 793 N N . GLY A 1 105 ? 7.371 4.719 -7.316 1 88.62 105 GLY A N 1
ATOM 794 C CA . GLY A 1 105 ? 6.309 5.129 -8.219 1 88.62 105 GLY A CA 1
ATOM 795 C C . GLY A 1 105 ? 5.012 5.457 -7.5 1 88.62 105 GLY A C 1
ATOM 796 O O . GLY A 1 105 ? 4.094 6.02 -8.094 1 88.62 105 GLY A O 1
ATOM 797 N N . GLU A 1 106 ? 4.961 5.09 -6.242 1 92.25 106 GLU A N 1
ATOM 798 C CA . GLU A 1 106 ? 3.756 5.277 -5.434 1 92.25 106 GLU A CA 1
ATOM 799 C C . GLU A 1 106 ? 4.07 5.184 -3.945 1 92.25 106 GLU A C 1
ATOM 801 O O . GLU A 1 106 ? 5.078 4.586 -3.553 1 92.25 106 GLU A O 1
ATOM 806 N N . ILE A 1 107 ? 3.311 5.883 -3.154 1 90.44 107 ILE A N 1
ATOM 807 C CA . ILE A 1 107 ? 3.518 5.875 -1.71 1 90.44 107 ILE A CA 1
ATOM 808 C C . ILE A 1 107 ? 2.248 5.395 -1.01 1 90.44 107 ILE A C 1
ATOM 810 O O . ILE A 1 107 ? 1.143 5.82 -1.359 1 90.44 107 ILE A O 1
ATOM 814 N N . LEU A 1 108 ? 2.369 4.406 -0.173 1 91.25 108 LEU A N 1
ATOM 815 C CA . LEU A 1 108 ? 1.347 4.039 0.801 1 91.25 108 LEU A CA 1
ATOM 816 C C . LEU A 1 108 ? 1.612 4.707 2.146 1 91.25 108 LEU A C 1
ATOM 818 O O . LEU A 1 108 ? 2.537 4.32 2.863 1 91.25 108 LEU A O 1
ATOM 822 N N . LEU A 1 109 ? 0.797 5.746 2.486 1 92.75 109 LEU A N 1
ATOM 823 C CA . LEU A 1 109 ? 1.032 6.586 3.654 1 92.75 109 LEU A CA 1
ATOM 824 C C . LEU A 1 109 ? 0.111 6.191 4.805 1 92.75 109 LEU A C 1
ATOM 826 O O . LEU A 1 109 ? -1.09 6.469 4.766 1 92.75 109 LEU A O 1
ATOM 830 N N . ASN A 1 110 ? 0.693 5.613 5.789 1 89.06 110 ASN A N 1
ATOM 831 C CA . ASN A 1 110 ? -0.053 5.199 6.973 1 89.06 110 ASN A CA 1
ATOM 832 C C . ASN A 1 110 ? -0.02 6.27 8.062 1 89.06 110 ASN A C 1
ATOM 834 O O . ASN A 1 110 ? 0.719 7.25 7.949 1 89.06 110 ASN A O 1
ATOM 838 N N . CYS A 1 111 ? -0.903 6.184 8.938 1 84.38 111 CYS A N 1
ATOM 839 C CA . CYS A 1 111 ? -0.884 6.961 10.172 1 84.38 111 CYS A CA 1
ATOM 840 C C . CYS A 1 111 ? -1.026 6.059 11.391 1 84.38 111 CYS A C 1
ATOM 842 O O . CYS A 1 111 ? -2.135 5.641 11.734 1 84.38 111 CYS A O 1
ATOM 844 N N . ILE A 1 112 ? 0.044 5.828 12.031 1 74.38 112 ILE A N 1
ATOM 845 C CA . ILE A 1 112 ? 0.127 4.879 13.133 1 74.38 112 ILE A CA 1
ATOM 846 C C . ILE A 1 112 ? -0.876 5.262 14.219 1 74.38 112 ILE A C 1
ATOM 848 O O . ILE A 1 112 ? -1.539 4.395 14.789 1 74.38 112 ILE A O 1
ATOM 852 N N . ASP A 1 113 ? -1.055 6.527 14.406 1 78.5 113 ASP A N 1
ATOM 853 C CA . ASP A 1 113 ? -1.917 7.027 15.469 1 78.5 113 ASP A CA 1
ATOM 854 C C . ASP A 1 113 ? -3.391 6.84 15.117 1 78.5 113 ASP A C 1
ATOM 856 O O . ASP A 1 113 ? -4.254 6.895 16 1 78.5 113 ASP A O 1
ATOM 860 N N . CYS A 1 114 ? -3.719 6.586 13.852 1 73.44 114 CYS A N 1
ATOM 861 C CA . CYS A 1 114 ? -5.098 6.516 13.391 1 73.44 114 CYS A CA 1
ATOM 862 C C . CYS A 1 114 ? -5.488 5.086 13.039 1 73.44 114 CYS A C 1
ATOM 864 O O . CYS A 1 114 ? -6.656 4.801 12.781 1 73.44 114 CYS A O 1
ATOM 866 N N . ASP A 1 115 ? -4.543 4.258 13.086 1 67.62 115 ASP A N 1
ATOM 867 C CA . ASP A 1 115 ? -4.793 2.891 12.641 1 67.62 115 ASP A CA 1
ATOM 868 C C . ASP A 1 115 ? -5.84 2.207 13.516 1 67.62 115 ASP A C 1
ATOM 870 O O . ASP A 1 115 ? -5.703 2.174 14.742 1 67.62 115 ASP A O 1
ATOM 874 N N . GLY A 1 116 ? -6.922 1.779 12.805 1 67.19 116 GLY A N 1
ATOM 875 C CA . GLY A 1 116 ? -7.957 1.006 13.477 1 67.19 116 GLY A CA 1
ATOM 876 C C . GLY A 1 116 ? -8.891 1.857 14.312 1 67.19 116 GLY A C 1
ATOM 877 O O . GLY A 1 116 ? -9.812 1.338 14.945 1 67.19 116 GLY A O 1
ATOM 878 N N . GLN A 1 117 ? -8.766 3.158 14.32 1 70.06 117 GLN A N 1
ATOM 879 C CA . GLN A 1 117 ? -9.562 4.02 15.195 1 70.06 117 GLN A CA 1
ATOM 880 C C . GLN A 1 117 ? -10.875 4.418 14.523 1 70.06 117 GLN A C 1
ATOM 882 O O . GLN A 1 117 ? -11.859 4.699 15.203 1 70.06 117 GLN A O 1
ATOM 887 N N . GLY A 1 118 ? -10.828 4.457 13.25 1 75.12 118 GLY A N 1
ATOM 888 C CA . GLY A 1 118 ? -12.023 4.832 12.516 1 75.12 118 GLY A CA 1
ATOM 889 C C . GLY A 1 118 ? -12.43 6.277 12.727 1 75.12 118 GLY A C 1
ATOM 890 O O . GLY A 1 118 ? -13.602 6.629 12.578 1 75.12 118 GLY A O 1
ATOM 891 N N . GLY A 1 119 ? -11.539 7.121 13.227 1 81.44 119 GLY A N 1
ATOM 892 C CA . GLY A 1 119 ? -11.805 8.516 13.555 1 81.44 119 GLY A CA 1
ATOM 893 C C . GLY A 1 119 ? -11.523 9.461 12.406 1 81.44 119 GLY A C 1
ATOM 894 O O . GLY A 1 119 ? -11.711 10.672 12.539 1 81.44 119 GLY A O 1
ATOM 895 N N . GLY A 1 120 ? -11.148 8.914 11.227 1 87.62 120 GLY A N 1
ATOM 896 C CA . GLY A 1 120 ? -10.805 9.742 10.086 1 87.62 120 GLY A CA 1
ATOM 897 C C . GLY A 1 120 ? -9.32 9.703 9.75 1 87.62 120 GLY A C 1
ATOM 898 O O . GLY A 1 120 ? -8.516 9.219 10.547 1 87.62 120 GLY A O 1
ATOM 899 N N . PHE A 1 121 ? -9.031 10.266 8.617 1 91.81 121 PHE A N 1
ATOM 900 C CA . PHE A 1 121 ? -7.652 10.336 8.164 1 91.81 121 PHE A CA 1
ATOM 901 C C . PHE A 1 121 ? -6.934 11.523 8.789 1 91.81 121 PHE A C 1
ATOM 903 O O . PHE A 1 121 ? -7.57 12.5 9.203 1 91.81 121 PHE A O 1
ATOM 910 N N . ASP A 1 122 ? -5.645 11.5 8.953 1 94.5 122 ASP A N 1
ATOM 911 C CA . ASP A 1 122 ? -4.824 12.633 9.344 1 94.5 122 ASP A CA 1
ATOM 912 C C . ASP A 1 122 ? -4.602 13.586 8.172 1 94.5 122 ASP A C 1
ATOM 914 O O . ASP A 1 122 ? -3.609 13.477 7.453 1 94.5 122 ASP A O 1
ATOM 918 N N . ILE A 1 123 ? -5.465 14.523 8.031 1 96.44 123 ILE A N 1
ATOM 919 C CA . ILE A 1 123 ? -5.504 15.414 6.871 1 96.44 123 ILE A CA 1
ATOM 920 C C . ILE A 1 123 ? -4.211 16.219 6.805 1 96.44 123 ILE A C 1
ATOM 922 O O . ILE A 1 123 ? -3.662 16.438 5.719 1 96.44 123 ILE A O 1
ATOM 926 N N . ASP A 1 124 ? -3.695 16.719 7.934 1 97.44 124 ASP A N 1
ATOM 927 C CA . ASP A 1 124 ? -2.463 17.5 7.961 1 97.44 124 ASP A CA 1
ATOM 928 C C . ASP A 1 124 ? -1.295 16.703 7.387 1 97.44 124 ASP A C 1
ATOM 930 O O . ASP A 1 124 ? -0.532 17.219 6.566 1 97.44 124 ASP A O 1
ATOM 934 N N . LEU A 1 125 ? -1.2 15.469 7.762 1 97.31 125 LEU A N 1
ATOM 935 C CA . LEU A 1 125 ? -0.141 14.586 7.289 1 97.31 125 LEU A CA 1
ATOM 936 C C . LEU A 1 125 ? -0.276 14.328 5.793 1 97.31 125 LEU A C 1
ATOM 938 O O . LEU A 1 125 ? 0.689 14.484 5.039 1 97.31 125 LEU A O 1
ATOM 942 N N . ILE A 1 126 ? -1.442 13.922 5.41 1 97.44 126 ILE A N 1
ATOM 943 C CA . ILE A 1 126 ? -1.677 13.508 4.031 1 97.44 126 ILE A CA 1
ATOM 944 C C . ILE A 1 126 ? -1.479 14.695 3.094 1 97.44 126 ILE A C 1
ATOM 946 O O . ILE A 1 126 ? -0.897 14.555 2.016 1 97.44 126 ILE A O 1
ATOM 950 N N . LYS A 1 127 ? -1.988 15.836 3.498 1 98.06 127 LYS A N 1
ATOM 951 C CA . LYS A 1 127 ? -1.786 17.031 2.693 1 98.06 127 LYS A CA 1
ATOM 952 C C . LYS A 1 127 ? -0.302 17.359 2.547 1 98.06 127 LYS A C 1
ATOM 954 O O . LYS A 1 127 ? 0.175 17.625 1.443 1 98.06 127 LYS A O 1
ATOM 959 N N . MET A 1 128 ? 0.42 17.297 3.643 1 98.12 128 MET A N 1
ATOM 960 C CA . MET A 1 128 ? 1.851 17.594 3.633 1 98.12 128 MET A CA 1
ATOM 961 C C . MET A 1 128 ? 2.582 16.703 2.639 1 98.12 128 MET A C 1
ATOM 963 O O . MET A 1 128 ? 3.365 17.188 1.82 1 98.12 128 MET A O 1
ATOM 967 N N . VAL A 1 129 ? 2.281 15.422 2.637 1 97.88 129 VAL A N 1
ATOM 968 C CA . VAL A 1 129 ? 3.037 14.461 1.84 1 97.88 129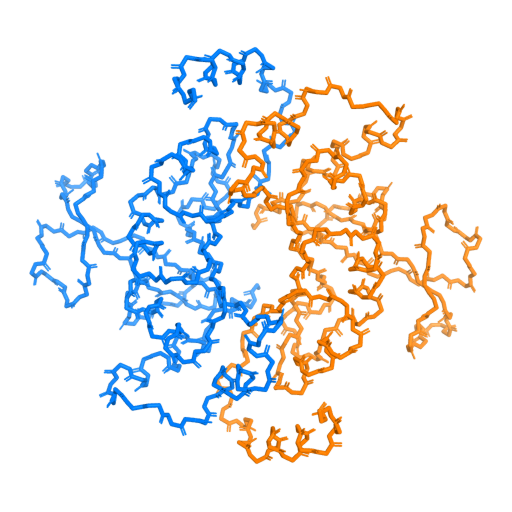 VAL A CA 1
ATOM 969 C C . VAL A 1 129 ? 2.549 14.492 0.393 1 97.88 129 VAL A C 1
ATOM 971 O O . VAL A 1 129 ? 3.354 14.5 -0.541 1 97.88 129 VAL A O 1
ATOM 974 N N . SER A 1 130 ? 1.269 14.492 0.184 1 98.06 130 SER A N 1
ATOM 975 C CA . SER A 1 130 ? 0.729 14.461 -1.172 1 98.06 130 SER A CA 1
ATOM 976 C C . SER A 1 130 ? 1.056 15.742 -1.93 1 98.06 130 SER A C 1
ATOM 978 O O . SER A 1 130 ? 1.168 15.734 -3.156 1 98.06 130 SER A O 1
ATOM 980 N N . ASP A 1 131 ? 1.229 16.891 -1.281 1 98.06 131 ASP A N 1
ATOM 981 C CA . ASP A 1 131 ? 1.656 18.141 -1.907 1 98.06 131 ASP A CA 1
ATOM 982 C C . ASP A 1 131 ? 3.145 18.109 -2.248 1 98.06 131 ASP A C 1
ATOM 984 O O . ASP A 1 131 ? 3.604 18.844 -3.125 1 98.06 131 ASP A O 1
ATOM 988 N N . ALA A 1 132 ? 3.893 17.297 -1.572 1 97.19 132 ALA A N 1
ATOM 989 C CA . ALA A 1 132 ? 5.352 17.328 -1.635 1 97.19 132 ALA A CA 1
ATOM 990 C C . ALA A 1 132 ? 5.867 16.516 -2.82 1 97.19 132 ALA A C 1
ATOM 992 O O . ALA A 1 132 ? 7.004 16.703 -3.26 1 97.19 132 ALA A O 1
ATOM 993 N N . VAL A 1 133 ? 5.031 15.555 -3.33 1 95.62 133 VAL A N 1
ATOM 994 C CA . VAL A 1 133 ? 5.5 14.641 -4.363 1 95.62 133 VAL A CA 1
ATOM 995 C C . VAL A 1 133 ? 4.547 14.664 -5.555 1 95.62 133 VAL A C 1
ATOM 997 O O . VAL A 1 133 ? 3.41 15.133 -5.438 1 95.62 133 VAL A O 1
ATOM 1000 N N . THR A 1 134 ? 5.039 14.141 -6.691 1 96.44 134 THR A N 1
ATOM 1001 C CA . THR A 1 134 ? 4.223 14.094 -7.902 1 96.44 134 THR A CA 1
ATOM 1002 C C . THR A 1 134 ? 3.662 12.695 -8.125 1 96.44 134 THR A C 1
ATOM 1004 O O . THR A 1 134 ? 2.729 12.508 -8.906 1 96.44 134 THR A O 1
ATOM 1007 N N . ILE A 1 135 ? 4.203 11.695 -7.48 1 91.75 135 ILE A N 1
ATOM 1008 C CA . ILE A 1 135 ? 3.73 10.328 -7.613 1 91.75 135 ILE A CA 1
ATOM 1009 C C . ILE A 1 135 ? 2.469 10.133 -6.777 1 91.75 135 ILE A C 1
ATOM 1011 O O . ILE A 1 135 ? 2.223 10.883 -5.828 1 91.75 135 ILE A O 1
ATOM 1015 N N . PRO A 1 136 ? 1.661 9.18 -7.105 1 94.81 136 PRO A N 1
ATOM 1016 C CA . PRO A 1 136 ? 0.43 8.93 -6.352 1 94.81 136 PRO A CA 1
ATOM 1017 C C . PRO A 1 136 ? 0.694 8.609 -4.883 1 94.81 136 PRO A C 1
ATOM 1019 O O . PRO A 1 136 ? 1.652 7.902 -4.562 1 94.81 136 PRO A O 1
ATOM 1022 N N . VAL A 1 137 ? -0.147 9.125 -4 1 95.5 137 VAL A N 1
ATOM 1023 C CA . VAL A 1 137 ? -0.133 8.844 -2.568 1 95.5 137 VAL A CA 1
ATOM 1024 C C . VAL A 1 137 ? -1.461 8.219 -2.152 1 95.5 137 VAL A C 1
ATOM 1026 O O . VAL A 1 137 ? -2.527 8.781 -2.398 1 95.5 137 VAL A O 1
ATOM 1029 N N . ILE A 1 138 ? -1.363 7.051 -1.602 1 93.44 138 ILE A N 1
ATOM 1030 C CA . ILE A 1 138 ? -2.529 6.387 -1.029 1 93.44 138 ILE A CA 1
ATOM 1031 C C . ILE A 1 138 ? -2.621 6.703 0.462 1 93.44 138 ILE A C 1
ATOM 1033 O O . ILE A 1 138 ? -1.729 6.344 1.234 1 93.44 138 ILE A O 1
ATOM 1037 N N . ALA A 1 139 ? -3.717 7.387 0.845 1 94 139 ALA A N 1
ATOM 1038 C CA . ALA A 1 139 ? -3.975 7.617 2.264 1 94 139 ALA A CA 1
ATOM 1039 C C . ALA A 1 139 ? -4.449 6.34 2.951 1 94 139 ALA A C 1
ATOM 1041 O O . ALA A 1 139 ? -5.418 5.715 2.512 1 94 139 ALA A O 1
ATOM 1042 N N . SER A 1 140 ? -3.756 6.043 3.992 1 88.88 140 SER A N 1
ATOM 1043 C CA . SER A 1 140 ? -4.09 4.832 4.73 1 88.88 140 SER A CA 1
ATOM 1044 C C . SER A 1 140 ? -4.34 5.133 6.203 1 88.88 140 SER A C 1
ATOM 1046 O O . SER A 1 140 ? -3.814 6.105 6.742 1 88.88 140 SER A O 1
ATOM 1048 N N . SER A 1 141 ? -5.207 4.309 6.816 1 76.19 141 SER A N 1
ATOM 1049 C CA . SER A 1 141 ? -5.477 4.301 8.25 1 76.19 141 SER A CA 1
ATOM 1050 C C . SER A 1 141 ? -6.441 5.418 8.641 1 76.19 141 SER A C 1
ATOM 1052 O O . SER A 1 141 ? -6.25 6.574 8.25 1 76.19 141 SER A O 1
ATOM 1054 N N . GLY A 1 142 ? -7.605 5.07 9.156 1 70.44 142 GLY A N 1
ATOM 1055 C CA . GLY A 1 142 ? -8.469 6.066 9.773 1 70.44 142 GLY A CA 1
ATOM 1056 C C . GLY A 1 142 ? -9.883 6.062 9.211 1 70.44 142 GLY A C 1
ATOM 1057 O O . GLY A 1 142 ? -10.789 6.656 9.805 1 70.44 142 GLY A O 1
ATOM 1058 N N . ALA A 1 143 ? -9.938 5.348 8.102 1 76.81 143 ALA A N 1
ATOM 1059 C CA . ALA A 1 143 ? -11.266 5.348 7.496 1 76.81 143 ALA A CA 1
ATOM 1060 C C . ALA A 1 143 ? -12.297 4.723 8.438 1 76.81 143 ALA A C 1
ATOM 1062 O O . ALA A 1 143 ? -12.07 3.643 8.984 1 76.81 143 ALA A O 1
ATOM 1063 N N . GLY A 1 144 ? -13.352 5.461 8.57 1 75.62 144 GLY A N 1
ATOM 1064 C CA . GLY A 1 144 ? -14.414 4.93 9.406 1 75.62 144 GLY A CA 1
ATOM 1065 C C . GLY A 1 144 ? -15.805 5.266 8.891 1 75.62 144 GLY A C 1
ATOM 1066 O O . GLY A 1 144 ? -16.797 4.672 9.32 1 75.62 144 GLY A O 1
ATOM 1067 N N . SER A 1 145 ? -15.828 6.184 8.039 1 78.69 145 SER A N 1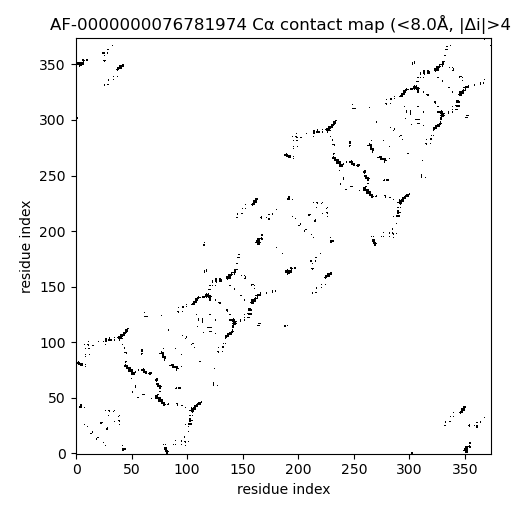
ATOM 1068 C CA . SER A 1 145 ? -17.094 6.613 7.461 1 78.69 145 SER A CA 1
ATOM 1069 C C . SER A 1 145 ? -16.906 7.148 6.047 1 78.69 145 SER A C 1
ATOM 1071 O O . SER A 1 145 ? -15.773 7.43 5.633 1 78.69 145 SER A O 1
ATOM 1073 N N . VAL A 1 146 ? -17.984 7.27 5.301 1 78.69 146 VAL A N 1
ATOM 1074 C CA . VAL A 1 146 ? -17.969 7.801 3.941 1 78.69 146 VAL A CA 1
ATOM 1075 C C . VAL A 1 146 ? -17.438 9.234 3.953 1 78.69 146 VAL A C 1
ATOM 1077 O O . VAL A 1 146 ? -16.719 9.648 3.039 1 78.69 146 VAL A O 1
ATOM 1080 N N . GLU A 1 147 ? -17.812 9.961 5.016 1 84.31 147 GLU A N 1
ATOM 1081 C CA . GLU A 1 147 ? -17.422 11.359 5.125 1 84.31 147 GLU A CA 1
ATOM 1082 C C . GLU A 1 147 ? -15.914 11.508 5.227 1 84.31 147 GLU A C 1
ATOM 1084 O O . GLU A 1 147 ? -15.344 12.492 4.75 1 84.31 147 GLU A O 1
ATOM 1089 N N . HIS A 1 148 ? -15.297 10.555 5.766 1 88.38 148 HIS A N 1
ATOM 1090 C CA . HIS A 1 148 ? -13.844 10.594 5.875 1 88.38 148 HIS A CA 1
ATOM 1091 C C . HIS A 1 148 ? -13.188 10.594 4.5 1 88.38 148 HIS A C 1
ATOM 1093 O O . HIS A 1 148 ? -12.164 11.266 4.293 1 88.38 148 HIS A O 1
ATOM 1099 N N . PHE A 1 149 ? -13.766 9.867 3.592 1 86.31 149 PHE A N 1
ATOM 1100 C CA . PHE A 1 149 ? -13.234 9.805 2.234 1 86.31 149 PHE A CA 1
ATOM 1101 C C . PHE A 1 149 ? -13.445 11.133 1.511 1 86.31 149 PHE A C 1
ATOM 1103 O O . PHE A 1 149 ? -12.547 11.625 0.83 1 86.31 149 PHE A O 1
ATOM 1110 N N . SER A 1 150 ? -14.594 11.641 1.709 1 85.81 150 SER A N 1
ATOM 1111 C CA . SER A 1 150 ? -14.852 12.953 1.116 1 85.81 150 SER A CA 1
ATOM 1112 C C . SER A 1 150 ? -13.859 13.992 1.621 1 85.81 150 SER A C 1
ATOM 1114 O O . SER A 1 150 ? -13.328 14.789 0.838 1 85.81 150 SER A O 1
ATOM 1116 N N . GLU A 1 151 ? -13.648 13.992 2.854 1 91.25 151 GLU A N 1
ATOM 1117 C CA . GLU A 1 151 ? -12.766 14.977 3.471 1 91.25 151 GLU A CA 1
ATOM 1118 C C . GLU A 1 151 ? -11.344 14.859 2.936 1 91.25 151 GLU A C 1
ATOM 1120 O O . GLU A 1 151 ? -10.734 15.859 2.549 1 91.25 151 GLU A O 1
ATOM 1125 N N . VAL A 1 152 ? -10.812 13.578 2.885 1 93.62 152 VAL A N 1
ATOM 1126 C CA . VAL A 1 152 ? -9.414 13.406 2.482 1 93.62 152 VAL A CA 1
ATOM 1127 C C . VAL A 1 152 ? -9.258 13.742 1.002 1 93.62 152 VAL A C 1
ATOM 1129 O O . VAL A 1 152 ? -8.25 14.32 0.595 1 93.62 152 VAL A O 1
ATOM 1132 N N . PHE A 1 153 ? -10.242 13.484 0.179 1 91.12 153 PHE A N 1
ATOM 1133 C CA . PHE A 1 153 ? -10.148 13.742 -1.253 1 91.12 153 PHE A CA 1
ATOM 1134 C C . PHE A 1 153 ? -10.312 15.234 -1.546 1 91.12 153 PHE A C 1
ATOM 1136 O O . PHE A 1 153 ? -9.711 15.758 -2.486 1 91.12 153 PHE A O 1
ATOM 1143 N N . GLU A 1 154 ? -11.055 15.906 -0.733 1 92.69 154 GLU A N 1
ATOM 1144 C CA . GLU A 1 154 ? -11.289 17.328 -0.937 1 92.69 154 GLU A CA 1
ATOM 1145 C C . GLU A 1 154 ? -10.117 18.156 -0.412 1 92.69 154 GLU A C 1
ATOM 1147 O O . GLU A 1 154 ? -9.758 19.188 -1.006 1 92.69 154 GLU A O 1
ATOM 1152 N N . LYS A 1 155 ? -9.539 17.75 0.619 1 95.75 155 LYS A N 1
ATOM 1153 C CA . LYS A 1 155 ? -8.625 18.625 1.352 1 95.75 155 LYS A CA 1
ATOM 1154 C C . LYS A 1 155 ? -7.176 18.297 1.021 1 95.75 155 LYS A C 1
ATOM 1156 O O . LYS A 1 155 ? -6.262 19.016 1.433 1 95.75 155 LYS A O 1
ATOM 1161 N N . THR A 1 156 ? -6.961 17.172 0.306 1 96.75 156 THR A N 1
ATOM 1162 C CA . THR A 1 156 ? -5.594 16.781 -0.008 1 96.75 156 THR A CA 1
ATOM 1163 C C . THR A 1 156 ? -5.473 16.359 -1.467 1 96.75 156 THR A C 1
ATOM 1165 O O . THR A 1 156 ? -6.473 16.312 -2.189 1 96.75 156 THR A O 1
ATOM 1168 N N . ASN A 1 157 ? -4.27 16.062 -1.857 1 96.56 157 ASN A N 1
ATOM 1169 C CA . ASN A 1 157 ? -4.016 15.578 -3.209 1 96.56 157 ASN A CA 1
ATOM 1170 C C . ASN A 1 157 ? -3.807 14.062 -3.236 1 96.56 157 ASN A C 1
ATOM 1172 O O . ASN A 1 157 ? -3.172 13.539 -4.148 1 96.56 157 ASN A O 1
ATOM 1176 N N . ALA A 1 158 ? -4.289 13.375 -2.215 1 95.62 158 ALA A N 1
ATOM 1177 C CA . ALA A 1 158 ? -4.234 11.922 -2.234 1 95.62 158 ALA A CA 1
ATOM 1178 C C . ALA A 1 158 ? -4.93 11.359 -3.473 1 95.62 158 ALA A C 1
ATOM 1180 O O . ALA A 1 158 ? -6.035 11.781 -3.812 1 95.62 158 ALA A O 1
ATOM 1181 N N . SER A 1 159 ? -4.281 10.445 -4.137 1 94.56 159 SER A N 1
ATOM 1182 C CA . SER A 1 159 ? -4.84 9.828 -5.332 1 94.56 159 SER A CA 1
ATOM 1183 C C . SER A 1 159 ? -5.836 8.727 -4.973 1 94.56 159 SER A C 1
ATOM 1185 O O . SER A 1 159 ? -6.695 8.375 -5.781 1 94.56 159 SER A O 1
ATOM 1187 N N . ALA A 1 160 ? -5.664 8.164 -3.816 1 93.06 160 ALA A N 1
ATOM 1188 C CA . ALA A 1 160 ? -6.52 7.078 -3.34 1 93.06 160 ALA A CA 1
ATOM 1189 C C . ALA A 1 160 ? -6.547 7.031 -1.814 1 93.06 160 ALA A C 1
ATOM 1191 O O . ALA A 1 160 ? -5.723 7.664 -1.153 1 93.06 160 ALA A O 1
ATOM 1192 N N . ALA A 1 161 ? -7.551 6.371 -1.301 1 91.06 161 ALA A N 1
ATOM 1193 C CA . ALA A 1 161 ? -7.695 6.145 0.135 1 91.06 161 ALA A CA 1
ATOM 1194 C C . ALA A 1 161 ? -8.07 4.695 0.426 1 91.06 161 ALA A C 1
ATOM 1196 O O . ALA A 1 161 ? -8.906 4.113 -0.264 1 91.06 161 ALA A O 1
ATOM 1197 N N . LEU A 1 162 ? -7.34 4.191 1.347 1 87.75 162 LEU A N 1
ATOM 1198 C CA . LEU A 1 162 ? -7.523 2.787 1.69 1 87.75 162 LEU A CA 1
ATOM 1199 C C . LEU A 1 162 ? -8.719 2.604 2.617 1 87.75 162 LEU A C 1
ATOM 1201 O O . LEU A 1 162 ? -8.812 3.256 3.66 1 87.75 162 LEU A O 1
ATOM 1205 N N . ALA A 1 163 ? -9.648 1.801 2.201 1 76.62 163 ALA A N 1
ATOM 1206 C CA . ALA A 1 163 ? -10.836 1.481 2.988 1 76.62 163 ALA A CA 1
ATOM 1207 C C . ALA A 1 163 ? -10.547 0.356 3.979 1 76.62 163 ALA A C 1
ATOM 1209 O O . ALA A 1 163 ? -10.227 -0.765 3.578 1 76.62 163 ALA A O 1
ATOM 1210 N N . ALA A 1 164 ? -10.18 0.878 5.25 1 57.69 164 ALA A N 1
ATOM 1211 C CA . ALA A 1 164 ? -9.961 -0.115 6.297 1 57.69 164 ALA A CA 1
ATOM 1212 C C . ALA A 1 164 ? -11.188 -0.229 7.203 1 57.69 164 ALA A C 1
ATOM 1214 O O . ALA A 1 164 ? -11.68 0.775 7.727 1 57.69 164 ALA A O 1
ATOM 1215 N N . GLY A 1 165 ? -11.875 -1.365 7.402 1 51.56 165 GLY A N 1
ATOM 1216 C CA . GLY A 1 165 ? -12.859 -1.581 8.453 1 51.56 165 GLY A CA 1
ATOM 1217 C C . GLY A 1 165 ? -14.195 -0.925 8.156 1 51.56 165 GLY A C 1
ATOM 1218 O O . GLY A 1 165 ? -15.016 -0.752 9.062 1 51.56 165 GLY A O 1
ATOM 1219 N N . ILE A 1 166 ? -14.445 0.018 7.297 1 45.28 166 ILE A N 1
ATOM 1220 C CA . ILE A 1 166 ? -15.609 0.901 7.23 1 45.28 166 ILE A CA 1
ATOM 1221 C C . ILE A 1 166 ? -16.875 0.078 6.984 1 45.28 166 ILE A C 1
ATOM 1223 O O . ILE A 1 166 ? -17.984 0.533 7.266 1 45.28 166 ILE A O 1
ATOM 1227 N N . PHE A 1 167 ? -16.922 -0.94 6.316 1 43.69 167 PHE A N 1
ATOM 1228 C CA . PHE A 1 167 ? -18.203 -1.273 5.699 1 43.69 167 PHE A CA 1
ATOM 1229 C C . PHE A 1 167 ? -19.078 -2.057 6.668 1 43.69 167 PHE A C 1
ATOM 1231 O O . PHE A 1 167 ? -20.234 -2.371 6.355 1 43.69 167 PHE A O 1
ATOM 1238 N N . HIS A 1 168 ? -18.656 -2.629 7.598 1 40.34 168 HIS A N 1
ATOM 1239 C CA . HIS A 1 168 ? -19.656 -3.426 8.289 1 40.34 168 HIS A CA 1
ATOM 1240 C C . HIS A 1 168 ? -20.703 -2.537 8.945 1 40.34 168 HIS A C 1
ATOM 1242 O O . HIS A 1 168 ? -21.594 -3.029 9.656 1 40.34 168 HIS A O 1
ATOM 1248 N N . ARG A 1 169 ? -20.359 -1.386 9.375 1 37.03 169 ARG A N 1
ATOM 1249 C CA . ARG A 1 169 ? -21.344 -0.923 10.344 1 37.03 169 ARG A CA 1
ATOM 1250 C C . ARG A 1 169 ? -22.656 -0.565 9.664 1 37.03 169 ARG A C 1
ATOM 1252 O O . ARG A 1 169 ? -22.672 0.116 8.633 1 37.03 169 ARG A O 1
ATOM 1259 N N . LYS A 1 170 ? -23.547 -1.419 9.875 1 38.25 170 LYS A N 1
ATOM 1260 C CA . LYS A 1 170 ? -24.953 -1.124 9.602 1 38.25 170 LYS A CA 1
ATOM 1261 C C . LYS A 1 170 ? -25.203 0.381 9.578 1 38.25 170 LYS A C 1
ATOM 1263 O O . LYS A 1 170 ? -26.281 0.83 9.172 1 38.25 170 LYS A O 1
ATOM 1268 N N . GLU A 1 171 ? -24.484 1.104 10.242 1 35 171 GLU A N 1
ATOM 1269 C CA . GLU A 1 171 ? -24.984 2.432 10.594 1 35 171 GLU A CA 1
ATOM 1270 C C . GLU A 1 171 ? -24.719 3.432 9.469 1 35 171 GLU A C 1
ATOM 1272 O O . GLU A 1 171 ? -24.875 4.641 9.656 1 35 171 GLU A O 1
ATOM 1277 N N . VAL A 1 172 ? -23.875 3.131 8.5 1 35.22 172 VAL A N 1
ATOM 1278 C CA . VAL A 1 172 ? -23.766 4.387 7.773 1 35.22 172 VAL A CA 1
ATOM 1279 C C . VAL A 1 172 ? -25.031 4.629 6.961 1 35.22 172 VAL A C 1
ATOM 1281 O O . VAL A 1 172 ? -25.328 3.898 6.012 1 35.22 172 VAL A O 1
ATOM 1284 N N . PRO A 1 173 ? -25.953 5.258 7.551 1 32.5 173 PRO A N 1
ATOM 1285 C CA . PRO A 1 173 ? -27.156 5.582 6.766 1 32.5 173 PRO A CA 1
ATOM 1286 C C . PRO A 1 173 ? -26.812 6.164 5.395 1 32.5 173 PRO A C 1
ATOM 1288 O O . PRO A 1 173 ? -25.891 6.973 5.273 1 32.5 173 PRO A O 1
ATOM 1291 N N . ILE A 1 174 ? -27.203 5.457 4.309 1 31.98 174 ILE A N 1
ATOM 1292 C CA . ILE A 1 174 ? -27.203 5.848 2.902 1 31.98 174 ILE A CA 1
ATOM 1293 C C . ILE A 1 174 ? -27.453 7.348 2.781 1 31.98 174 ILE A C 1
ATOM 1295 O O . ILE A 1 174 ? -26.969 7.996 1.857 1 31.98 174 ILE A O 1
ATOM 1299 N N . LEU A 1 175 ? -28.281 7.785 3.615 1 32.81 175 LEU A N 1
ATOM 1300 C CA . LEU A 1 175 ? -28.797 9.141 3.488 1 32.81 175 LEU A CA 1
ATOM 1301 C C . LEU A 1 175 ? -27.688 10.172 3.691 1 32.81 175 LEU A C 1
ATOM 1303 O O . LEU A 1 175 ? -27.703 11.242 3.084 1 32.81 175 LEU A O 1
ATOM 1307 N N . ALA A 1 176 ? -26.797 9.82 4.477 1 35.03 176 ALA A N 1
ATOM 1308 C CA . ALA A 1 176 ? -25.844 10.875 4.805 1 35.03 176 ALA A CA 1
ATOM 1309 C C . ALA A 1 176 ? -24.844 11.086 3.67 1 35.03 176 ALA A C 1
ATOM 1311 O O . ALA A 1 176 ? -24.297 12.18 3.516 1 35.03 176 ALA A O 1
ATOM 1312 N N . VAL A 1 177 ? -24.562 10.125 2.928 1 32.66 177 VAL A N 1
ATOM 1313 C CA . VAL A 1 177 ? -23.625 10.305 1.83 1 32.66 177 VAL A CA 1
ATOM 1314 C C . VAL A 1 177 ? -24.25 11.18 0.745 1 32.66 177 VAL A C 1
ATOM 1316 O O . VAL A 1 177 ? -23.578 12.023 0.158 1 32.66 177 VAL A O 1
ATOM 1319 N N . LYS A 1 178 ? -25.578 10.961 0.508 1 32 178 LYS A N 1
ATOM 1320 C CA . LYS A 1 178 ? -26.219 11.797 -0.501 1 32 178 LYS A CA 1
ATOM 1321 C C . LYS A 1 178 ? -26.203 13.266 -0.086 1 32 178 LYS A C 1
ATOM 1323 O O . LYS A 1 178 ? -25.969 14.148 -0.916 1 32 178 LYS A O 1
ATOM 1328 N N . GLU A 1 179 ? -26.672 13.453 1.091 1 36.03 179 GLU A N 1
ATOM 1329 C CA . GLU A 1 179 ? -26.797 14.859 1.473 1 36.03 179 GLU A CA 1
ATOM 1330 C C . GLU A 1 179 ? -25.438 15.547 1.525 1 36.03 179 GLU A C 1
ATOM 1332 O O . GLU A 1 179 ? -25.344 16.75 1.29 1 36.03 179 GLU A O 1
ATOM 1337 N N . HIS A 1 180 ? -24.578 14.891 1.94 1 36.22 180 HIS A N 1
ATOM 1338 C CA . HIS A 1 180 ? -23.297 15.562 2.051 1 36.22 180 HIS A CA 1
ATOM 1339 C C . HIS A 1 180 ? -22.656 15.773 0.678 1 36.22 180 HIS A C 1
ATOM 1341 O O . HIS A 1 180 ? -21.906 16.734 0.475 1 36.22 180 HIS A O 1
ATOM 1347 N N . LEU A 1 181 ? -22.781 14.805 -0.242 1 36.16 181 LEU A N 1
ATOM 1348 C CA . LEU A 1 181 ? -22.234 14.992 -1.584 1 36.16 181 LEU A CA 1
ATOM 1349 C C . LEU A 1 181 ? -22.984 16.094 -2.326 1 36.16 181 LEU A C 1
ATOM 1351 O O . LEU A 1 181 ? -22.406 16.797 -3.16 1 36.16 181 LEU A O 1
ATOM 1355 N N . VAL A 1 182 ? -24.359 16.078 -2.236 1 35.12 182 VAL A N 1
ATOM 1356 C CA . VAL A 1 182 ? -25.125 17.156 -2.875 1 35.12 182 VAL A CA 1
ATOM 1357 C C . VAL A 1 182 ? -24.703 18.5 -2.291 1 35.12 182 VAL A C 1
ATOM 1359 O O . VAL A 1 182 ? -24.562 19.484 -3.02 1 35.12 182 VAL A O 1
ATOM 1362 N N . ASP A 1 183 ? -24.609 18.516 -1.106 1 34.88 183 ASP A N 1
ATOM 1363 C CA . ASP A 1 183 ? -24.359 19.844 -0.539 1 34.88 183 ASP A CA 1
ATOM 1364 C C . ASP A 1 183 ? -22.906 20.25 -0.764 1 34.88 183 ASP A C 1
ATOM 1366 O O . ASP A 1 183 ? -22.531 21.406 -0.524 1 34.88 183 ASP A O 1
ATOM 1370 N N . SER A 1 184 ? -22.031 19.391 -0.747 1 38.81 184 SER A N 1
ATOM 1371 C CA . SER A 1 184 ? -20.672 19.906 -0.834 1 38.81 184 SER A CA 1
ATOM 1372 C C . SER A 1 184 ? -20.312 20.266 -2.27 1 38.81 184 SER A C 1
ATOM 1374 O O . SER A 1 184 ? -19.188 20.672 -2.547 1 38.81 184 SER A O 1
ATOM 1376 N N . GLY A 1 185 ? -21.219 20.984 -3.051 1 32.34 185 GLY A N 1
ATOM 1377 C CA . GLY A 1 185 ? -21.078 21.781 -4.258 1 32.34 185 GLY A CA 1
ATOM 1378 C C . GLY A 1 185 ? -20.109 21.172 -5.254 1 32.34 185 GLY A C 1
ATOM 1379 O O . GLY A 1 185 ? -19.547 21.891 -6.098 1 32.34 185 GLY A O 1
ATOM 1380 N N . VAL A 1 186 ? -19.531 20.172 -5.082 1 33.19 186 VAL A N 1
ATOM 1381 C CA . VAL A 1 186 ? -18.656 19.953 -6.227 1 33.19 186 VAL A CA 1
ATOM 1382 C C . VAL A 1 186 ? -19.5 19.625 -7.465 1 33.19 186 VAL A C 1
ATOM 1384 O O . VAL A 1 186 ? -20.172 18.609 -7.516 1 33.19 186 VAL A O 1
ATOM 1387 N N . GLU A 1 187 ? -20.203 20.656 -8.133 1 27.55 187 GLU A N 1
ATOM 1388 C CA . GLU A 1 187 ? -20.578 20.734 -9.547 1 27.55 187 GLU A CA 1
ATOM 1389 C C . GLU A 1 187 ? -19.391 20.391 -10.445 1 27.55 187 GLU A C 1
ATOM 1391 O O . GLU A 1 187 ? -18.234 20.656 -10.102 1 27.55 187 GLU A O 1
ATOM 1396 N N . LYS B 1 1 ? -4.078 -5.016 14.93 1 25.86 1 LYS B N 1
ATOM 1397 C CA . LYS B 1 1 ? -3.832 -4.773 13.516 1 25.86 1 LYS B CA 1
ATOM 1398 C C . LYS B 1 1 ? -5.133 -4.812 12.719 1 25.86 1 LYS B C 1
ATOM 1400 O O . LYS B 1 1 ? -5.801 -5.848 12.664 1 25.86 1 LYS B O 1
ATOM 1405 N N . ILE B 1 2 ? -6.109 -3.887 12.875 1 31.38 2 ILE B N 1
ATOM 1406 C CA . ILE B 1 2 ? -7.445 -3.781 12.305 1 31.38 2 ILE B CA 1
ATOM 1407 C C . ILE B 1 2 ? -7.383 -4.047 10.797 1 31.38 2 ILE B C 1
ATOM 1409 O O . ILE B 1 2 ? -6.602 -3.418 10.086 1 31.38 2 ILE B O 1
ATOM 1413 N N . SER B 1 3 ? -7.652 -5.27 10.508 1 35.47 3 SER B N 1
ATOM 1414 C CA . SER B 1 3 ? -7.641 -5.805 9.148 1 35.47 3 SER B CA 1
ATOM 1415 C C . SER B 1 3 ? -8.633 -5.07 8.25 1 35.47 3 SER B C 1
ATOM 1417 O O . SER B 1 3 ? -9.82 -4.996 8.57 1 35.47 3 SER B O 1
ATOM 1419 N N . ILE B 1 4 ? -8.297 -4.004 7.59 1 42.66 4 ILE B N 1
ATOM 1420 C CA . ILE B 1 4 ? -8.797 -3.012 6.648 1 42.66 4 ILE B CA 1
ATOM 1421 C C . ILE B 1 4 ? -9.719 -3.684 5.637 1 42.66 4 ILE B C 1
ATOM 1423 O O . ILE B 1 4 ? -10.711 -3.092 5.199 1 42.66 4 ILE B O 1
ATOM 1427 N N . GLY B 1 5 ? -9.75 -4.945 5.375 1 49.53 5 GLY B N 1
ATOM 1428 C CA . GLY B 1 5 ? -10.414 -5.648 4.289 1 49.53 5 GLY B CA 1
ATOM 1429 C C . GLY B 1 5 ? -11.742 -6.262 4.695 1 49.53 5 GLY B C 1
ATOM 1430 O O . GLY B 1 5 ? -12.5 -6.727 3.844 1 49.53 5 GLY B O 1
ATOM 1431 N N . SER B 1 6 ? -12.219 -5.945 5.934 1 57.69 6 SER B N 1
ATOM 1432 C CA . SER B 1 6 ? -13.328 -6.789 6.375 1 57.69 6 SER B CA 1
ATOM 1433 C C . SER B 1 6 ? -14.633 -6.375 5.707 1 57.69 6 SER B C 1
ATOM 1435 O O . SER B 1 6 ? -15.383 -7.223 5.223 1 57.69 6 SER B O 1
ATOM 1437 N N . ASP B 1 7 ? -14.922 -5.094 5.637 1 59.72 7 ASP B N 1
ATOM 1438 C CA . ASP B 1 7 ? -16.203 -4.629 5.133 1 59.72 7 ASP B CA 1
ATOM 1439 C C . ASP B 1 7 ? -16.344 -4.898 3.639 1 59.72 7 ASP B C 1
ATOM 1441 O O . ASP B 1 7 ? -17.422 -5.266 3.164 1 59.72 7 ASP B O 1
ATOM 1445 N N . ALA B 1 8 ? -15.328 -4.719 3.004 1 63.31 8 ALA B N 1
ATOM 1446 C CA . ALA B 1 8 ? -15.375 -5.012 1.574 1 63.31 8 ALA B CA 1
ATOM 1447 C C . ALA B 1 8 ? -15.766 -6.465 1.325 1 63.31 8 ALA B C 1
ATOM 1449 O O . ALA B 1 8 ? -16.5 -6.762 0.388 1 63.31 8 ALA B O 1
ATOM 1450 N N . VAL B 1 9 ? -15.367 -7.293 2.236 1 66.94 9 VAL B N 1
ATOM 1451 C CA . VAL B 1 9 ? -15.688 -8.711 2.129 1 66.94 9 VAL B CA 1
ATOM 1452 C C . VAL B 1 9 ? -17.188 -8.93 2.32 1 66.94 9 VAL B C 1
ATOM 1454 O O . VAL B 1 9 ? -17.828 -9.625 1.534 1 66.94 9 VAL B O 1
ATOM 1457 N N . PHE B 1 10 ? -17.75 -8.188 3.252 1 69.44 10 PHE B N 1
ATOM 1458 C CA . PHE B 1 10 ? -19.172 -8.359 3.541 1 69.44 10 PHE B CA 1
ATOM 1459 C C . PHE B 1 10 ? -20.016 -7.812 2.404 1 69.44 10 PHE B C 1
ATOM 1461 O O . PHE B 1 10 ? -21 -8.445 1.995 1 69.44 10 PHE B O 1
ATOM 1468 N N . ALA B 1 11 ? -19.672 -6.684 1.948 1 70.75 11 ALA B N 1
ATOM 1469 C CA . ALA B 1 11 ? -20.391 -6.109 0.812 1 70.75 11 ALA B CA 1
ATOM 1470 C C . ALA B 1 11 ? -20.281 -7.008 -0.415 1 70.75 11 ALA B C 1
ATOM 1472 O O . ALA B 1 11 ? -21.266 -7.188 -1.15 1 70.75 11 ALA B O 1
ATOM 1473 N N . ALA B 1 12 ? -19.141 -7.512 -0.611 1 71 12 ALA B N 1
ATOM 1474 C CA . ALA B 1 12 ? -18.922 -8.414 -1.737 1 71 12 ALA B CA 1
ATOM 1475 C C . ALA B 1 12 ? -19.734 -9.688 -1.594 1 71 12 ALA B C 1
ATOM 1477 O O . ALA B 1 12 ? -20.328 -10.172 -2.566 1 71 12 ALA B O 1
ATOM 1478 N N . GLU B 1 13 ? -19.75 -10.195 -0.47 1 73.5 13 GLU B N 1
ATOM 1479 C CA . GLU B 1 13 ? -20.547 -11.383 -0.22 1 73.5 13 GLU B CA 1
ATOM 1480 C C . GLU B 1 13 ? -22.031 -11.125 -0.514 1 73.5 13 GLU B C 1
ATOM 1482 O O . GLU B 1 13 ? -22.688 -11.945 -1.146 1 73.5 13 GLU B O 1
ATOM 1487 N N . ALA B 1 14 ? -22.5 -9.938 0.022 1 68.75 14 ALA B N 1
ATOM 1488 C CA . ALA B 1 14 ? -23.891 -9.57 -0.239 1 68.75 14 ALA B CA 1
ATOM 1489 C C . ALA B 1 14 ? -24.141 -9.391 -1.734 1 68.75 14 ALA B C 1
ATOM 1491 O O . ALA B 1 14 ? -25.141 -9.852 -2.26 1 68.75 14 ALA B O 1
ATOM 1492 N N . TYR B 1 15 ? -23.281 -8.812 -2.373 1 66.88 15 TYR B N 1
ATOM 1493 C CA . TYR B 1 15 ? -23.375 -8.617 -3.816 1 66.88 15 TYR B CA 1
ATOM 1494 C C . TYR B 1 15 ? -23.391 -9.953 -4.551 1 66.88 15 TYR B C 1
ATOM 1496 O O . TYR B 1 15 ? -24.172 -10.156 -5.477 1 66.88 15 TYR B O 1
ATOM 1504 N N . LEU B 1 16 ? -22.547 -10.82 -4.211 1 69.12 16 LEU B N 1
ATOM 1505 C CA . LEU B 1 16 ? -22.438 -12.117 -4.887 1 69.12 16 LEU B CA 1
ATOM 1506 C C . LEU B 1 16 ? -23.703 -12.945 -4.668 1 69.12 16 LEU B C 1
ATOM 1508 O O . LEU B 1 16 ? -24.078 -13.742 -5.527 1 69.12 16 LEU B O 1
ATOM 1512 N N . GLN B 1 17 ? -24.297 -12.703 -3.492 1 69 17 GLN B N 1
ATOM 1513 C CA . GLN B 1 17 ? -25.531 -13.43 -3.197 1 69 17 GLN B CA 1
ATOM 1514 C C . GLN B 1 17 ? -26.688 -12.898 -4.027 1 69 17 GLN B C 1
ATOM 1516 O O . GLN B 1 17 ? -27.547 -13.664 -4.48 1 69 17 GLN B O 1
ATOM 1521 N N . THR B 1 18 ? -26.609 -11.594 -4.297 1 71.12 18 THR B N 1
ATOM 1522 C CA . THR B 1 18 ? -27.797 -10.984 -4.902 1 71.12 18 THR B CA 1
ATOM 1523 C C . THR B 1 18 ? -27.516 -10.594 -6.352 1 71.12 18 THR B C 1
ATOM 1525 O O . THR B 1 18 ? -28.453 -10.484 -7.156 1 71.12 18 THR B O 1
ATOM 1528 N N . GLY B 1 19 ? -26.234 -10.367 -6.625 1 69.38 19 GLY B N 1
ATOM 1529 C CA . GLY B 1 19 ? -25.828 -9.883 -7.938 1 69.38 19 GLY B CA 1
ATOM 1530 C C . GLY B 1 19 ? -26.266 -8.461 -8.211 1 69.38 19 GLY B C 1
ATOM 1531 O O . GLY B 1 19 ? -26.203 -7.992 -9.352 1 69.38 19 GLY B O 1
ATOM 1532 N N . VAL B 1 20 ? -26.906 -7.836 -7.242 1 66.25 20 VAL B N 1
ATOM 1533 C CA . VAL B 1 20 ? -27.469 -6.504 -7.434 1 66.25 20 VAL B CA 1
ATOM 1534 C C . VAL B 1 20 ? -26.734 -5.496 -6.555 1 66.25 20 VAL B C 1
ATOM 1536 O O . VAL B 1 20 ? -26.516 -5.746 -5.367 1 66.25 20 VAL B O 1
ATOM 1539 N N . LYS B 1 21 ? -26.344 -4.473 -7.254 1 73.5 21 LYS B N 1
ATOM 1540 C CA . LYS B 1 21 ? -25.797 -3.352 -6.496 1 73.5 21 LYS B CA 1
ATOM 1541 C C . LYS B 1 21 ? -26.891 -2.637 -5.707 1 73.5 21 LYS B C 1
ATOM 1543 O O . LYS B 1 21 ? -27.938 -2.312 -6.254 1 73.5 21 LYS B O 1
ATOM 1548 N N . THR B 1 22 ? -26.688 -2.533 -4.523 1 69.38 22 THR B N 1
ATOM 1549 C CA . THR B 1 22 ? -27.719 -1.897 -3.713 1 69.38 22 THR B CA 1
ATOM 1550 C C . THR B 1 22 ? -27.516 -0.385 -3.672 1 69.38 22 THR B C 1
ATOM 1552 O O . THR B 1 22 ? -28.453 0.361 -3.363 1 69.38 22 THR B O 1
ATOM 1555 N N . GLY B 1 23 ? -26.391 0.022 -4.094 1 67.62 23 GLY B N 1
ATOM 1556 C CA . GLY B 1 23 ? -26.031 1.431 -3.996 1 67.62 23 GLY B CA 1
ATOM 1557 C C . GLY B 1 23 ? -25.875 1.905 -2.562 1 67.62 23 GLY B C 1
ATOM 1558 O O . GLY B 1 23 ? -25.578 3.074 -2.322 1 67.62 23 GLY B O 1
ATOM 1559 N N . LYS B 1 24 ? -25.984 0.924 -1.685 1 67.56 24 LYS B N 1
ATOM 1560 C CA . LYS B 1 24 ? -26.047 1.303 -0.276 1 67.56 24 LYS B CA 1
ATOM 1561 C C . LYS B 1 24 ? -24.703 1.077 0.416 1 67.56 24 LYS B C 1
ATOM 1563 O O . LYS B 1 24 ? -24.453 1.646 1.479 1 67.56 24 LYS B O 1
ATOM 1568 N N . SER B 1 25 ? -23.922 0.3 -0.246 1 68.56 25 SER B N 1
ATOM 1569 C CA . SER B 1 25 ? -22.641 0.049 0.412 1 68.56 25 SER B CA 1
ATOM 1570 C C . SER B 1 25 ? -21.766 1.295 0.406 1 68.56 25 SER B C 1
ATOM 1572 O O . SER B 1 25 ? -21.891 2.141 -0.483 1 68.56 25 SER B O 1
ATOM 1574 N N . SER B 1 26 ? -20.953 1.448 1.418 1 67.5 26 SER B N 1
ATOM 1575 C CA . SER B 1 26 ? -20.016 2.572 1.499 1 67.5 26 SER B CA 1
ATOM 1576 C C . SER B 1 26 ? -19.141 2.65 0.258 1 67.5 26 SER B C 1
ATOM 1578 O O . SER B 1 26 ? -18.875 3.74 -0.256 1 67.5 26 SER B O 1
ATOM 1580 N N . LEU B 1 27 ? -18.703 1.51 -0.206 1 73.56 27 LEU B N 1
ATOM 1581 C CA . LEU B 1 27 ? -17.859 1.466 -1.395 1 73.56 27 LEU B CA 1
ATOM 1582 C C . LEU B 1 27 ? -18.578 2.055 -2.6 1 73.56 27 LEU B C 1
ATOM 1584 O O . LEU B 1 27 ? -18.016 2.877 -3.328 1 73.56 27 LEU B O 1
ATOM 1588 N N . GLU B 1 28 ? -19.812 1.631 -2.779 1 75.44 28 GLU B N 1
ATOM 1589 C CA . GLU B 1 28 ? -20.594 2.162 -3.891 1 75.44 28 GLU B CA 1
ATOM 1590 C C . GLU B 1 28 ? -20.812 3.666 -3.744 1 75.44 28 GLU B C 1
ATOM 1592 O O . GLU B 1 28 ? -20.734 4.406 -4.727 1 75.44 28 GLU B O 1
ATOM 1597 N N . GLN B 1 29 ? -21.031 4.09 -2.553 1 70.44 29 GLN B N 1
ATOM 1598 C CA . GLN B 1 29 ? -21.312 5.496 -2.287 1 70.44 29 GLN B CA 1
ATOM 1599 C C . GLN B 1 29 ? -20.094 6.367 -2.533 1 70.44 29 GLN B C 1
ATOM 1601 O O . GLN B 1 29 ? -20.188 7.434 -3.145 1 70.44 29 GLN B O 1
ATOM 1606 N N . ILE B 1 30 ? -19.062 5.941 -2.104 1 70.62 30 ILE B N 1
ATOM 1607 C CA . ILE B 1 30 ? -17.828 6.711 -2.248 1 70.62 30 ILE B CA 1
ATOM 1608 C C . ILE B 1 30 ? -17.422 6.758 -3.719 1 70.62 30 ILE B C 1
ATOM 1610 O O . ILE B 1 30 ? -17.031 7.812 -4.23 1 70.62 30 ILE B O 1
ATOM 1614 N N . SER B 1 31 ? -17.453 5.625 -4.348 1 73.38 31 SER B N 1
ATOM 1615 C CA . SER B 1 31 ? -17.031 5.531 -5.738 1 73.38 31 SER B CA 1
ATOM 1616 C C . SER B 1 31 ? -17.906 6.398 -6.645 1 73.38 31 SER B C 1
ATOM 1618 O O . SER B 1 31 ? -17.422 6.934 -7.645 1 73.38 31 SER B O 1
ATOM 1620 N N . ARG B 1 32 ? -19.094 6.453 -6.359 1 70.19 32 ARG B N 1
ATOM 1621 C CA . ARG B 1 32 ? -20.016 7.277 -7.141 1 70.19 32 ARG B CA 1
ATOM 1622 C C . ARG B 1 32 ? -19.625 8.75 -7.07 1 70.19 32 ARG B C 1
ATOM 1624 O O . ARG B 1 32 ? -19.766 9.484 -8.055 1 70.19 32 ARG B O 1
ATOM 1631 N N . VAL B 1 33 ? -19.125 9.117 -5.957 1 67.56 33 VAL B N 1
ATOM 1632 C CA . VAL B 1 33 ? -18.828 10.531 -5.738 1 67.56 33 VAL B CA 1
ATOM 1633 C C . VAL B 1 33 ? -17.422 10.852 -6.234 1 67.56 33 VAL B C 1
ATOM 1635 O O . VAL B 1 33 ? -17.203 11.906 -6.84 1 67.56 33 VAL B O 1
ATOM 1638 N N . TYR B 1 34 ? -16.422 10.031 -6.062 1 65.94 34 TYR B N 1
ATOM 1639 C CA . TYR B 1 34 ? -15.023 10.375 -6.285 1 65.94 34 TYR B CA 1
ATOM 1640 C C . TYR B 1 34 ? -14.391 9.43 -7.301 1 65.94 34 TYR B C 1
ATOM 1642 O O . TYR B 1 34 ? -13.172 9.43 -7.48 1 65.94 34 TYR B O 1
ATOM 1650 N N . GLY B 1 35 ? -14.984 8.633 -7.984 1 62 35 GLY B N 1
ATOM 1651 C CA . GLY B 1 35 ? -14.492 7.539 -8.805 1 62 35 GLY B CA 1
ATOM 1652 C C . GLY B 1 35 ? -13.688 8 -10.008 1 62 35 GLY B C 1
ATOM 1653 O O . GLY B 1 35 ? -12.961 7.215 -10.617 1 62 35 GLY B O 1
ATOM 1654 N N . ASN B 1 36 ? -13.625 9.305 -10.32 1 61.91 36 ASN B N 1
ATOM 1655 C CA . ASN B 1 36 ? -12.93 9.703 -11.547 1 61.91 36 ASN B CA 1
ATOM 1656 C C . ASN B 1 36 ? -11.461 10.023 -11.273 1 61.91 36 ASN B C 1
ATOM 1658 O O . ASN B 1 36 ? -10.586 9.648 -12.062 1 61.91 36 ASN B O 1
ATOM 1662 N N . GLN B 1 37 ? -11.195 10.688 -10.234 1 70.25 37 GLN B N 1
ATOM 1663 C CA . GLN B 1 37 ? -9.836 11.164 -10.016 1 70.25 37 GLN B CA 1
ATOM 1664 C C . GLN B 1 37 ? -9.211 10.5 -8.789 1 70.25 37 GLN B C 1
ATOM 1666 O O . GLN B 1 37 ? -7.988 10.32 -8.734 1 70.25 37 GLN B O 1
ATOM 1671 N N . GLN B 1 38 ? -10.031 10.109 -7.918 1 79.94 38 GLN B N 1
ATOM 1672 C CA . GLN B 1 38 ? -9.555 9.492 -6.684 1 79.94 38 GLN B CA 1
ATOM 1673 C C . GLN B 1 38 ? -10.195 8.117 -6.473 1 79.94 38 GLN B C 1
ATOM 1675 O O . GLN B 1 38 ? -11.359 7.906 -6.832 1 79.94 38 GLN B O 1
ATOM 1680 N N . ALA B 1 39 ? -9.406 7.223 -5.992 1 85.19 39 ALA B N 1
ATOM 1681 C CA . ALA B 1 39 ? -9.844 5.832 -5.93 1 85.19 39 ALA B CA 1
ATOM 1682 C C . ALA B 1 39 ? -9.945 5.352 -4.484 1 85.19 39 ALA B C 1
ATOM 1684 O O . ALA B 1 39 ? -9.172 5.777 -3.625 1 85.19 39 ALA B O 1
ATOM 1685 N N . VAL B 1 40 ? -10.992 4.516 -4.27 1 85.25 40 VAL B N 1
ATOM 1686 C CA . VAL B 1 40 ? -11.047 3.734 -3.041 1 85.25 40 VAL B CA 1
ATOM 1687 C C . VAL B 1 40 ? -10.258 2.438 -3.221 1 85.25 40 VAL B C 1
ATOM 1689 O O . VAL B 1 40 ? -10.469 1.706 -4.191 1 85.25 40 VAL B O 1
ATOM 1692 N N . VAL B 1 41 ? -9.289 2.254 -2.303 1 88.94 41 VAL B N 1
ATOM 1693 C CA . VAL B 1 41 ? -8.477 1.043 -2.332 1 88.94 41 VAL B CA 1
ATOM 1694 C C . VAL B 1 41 ? -9.062 0.002 -1.38 1 88.94 41 VAL B C 1
ATOM 1696 O O . VAL B 1 41 ? -9.367 0.311 -0.226 1 88.94 41 VAL B O 1
ATOM 1699 N N . VAL B 1 42 ? -9.258 -1.201 -1.848 1 86.25 42 VAL B N 1
ATOM 1700 C CA . VAL B 1 42 ? -9.727 -2.303 -1.012 1 86.25 42 VAL B CA 1
ATOM 1701 C C . VAL B 1 42 ? -8.586 -3.291 -0.775 1 86.25 42 VAL B C 1
ATOM 1703 O O . VAL B 1 42 ? -7.895 -3.691 -1.718 1 86.25 42 VAL B O 1
ATOM 1706 N N . SER B 1 43 ? -8.344 -3.578 0.459 1 87.5 43 SER B N 1
ATOM 1707 C CA . SER B 1 43 ? -7.344 -4.582 0.815 1 87.5 43 SER B CA 1
ATOM 1708 C C . SER B 1 43 ? -7.945 -5.98 0.823 1 87.5 43 SER B C 1
ATOM 1710 O O . SER B 1 43 ? -9.031 -6.195 1.362 1 87.5 43 SER B O 1
ATOM 1712 N N . ILE B 1 44 ? -7.336 -6.887 0.165 1 87.88 44 ILE B N 1
ATOM 1713 C CA . ILE B 1 44 ? -7.699 -8.297 0.168 1 87.88 44 ILE B CA 1
ATOM 1714 C C . ILE B 1 44 ? -6.586 -9.117 0.815 1 87.88 44 ILE B C 1
ATOM 1716 O O . ILE B 1 44 ? -5.422 -9.016 0.416 1 87.88 44 ILE B O 1
ATOM 1720 N N . ASP B 1 45 ? -6.891 -9.906 1.838 1 87.88 45 ASP B N 1
ATOM 1721 C CA . ASP B 1 45 ? -5.953 -10.703 2.615 1 87.88 45 ASP B CA 1
ATOM 1722 C C . ASP B 1 45 ? -6.289 -12.195 2.52 1 87.88 45 ASP B C 1
ATOM 1724 O O . ASP B 1 45 ? -6.848 -12.766 3.457 1 87.88 45 ASP B O 1
ATOM 1728 N N . PRO B 1 46 ? -5.922 -12.82 1.497 1 91.19 46 PRO B N 1
ATOM 1729 C CA . PRO B 1 46 ? -6.277 -14.234 1.31 1 91.19 46 PRO B CA 1
ATOM 1730 C C . PRO B 1 46 ? -5.199 -15.188 1.82 1 91.19 46 PRO B C 1
ATOM 1732 O O . PRO B 1 46 ? -4.043 -14.781 1.986 1 91.19 46 PRO B O 1
ATOM 1735 N N . ARG B 1 47 ? -5.605 -16.375 2.088 1 92.38 47 ARG B N 1
ATOM 1736 C CA . ARG B 1 47 ? -4.738 -17.5 2.393 1 92.38 47 ARG B CA 1
ATOM 1737 C C . ARG B 1 47 ? -4.863 -18.594 1.331 1 92.38 47 ARG B C 1
ATOM 1739 O O . ARG B 1 47 ? -5.965 -18.891 0.866 1 92.38 47 ARG B O 1
ATOM 1746 N N . ARG B 1 48 ? -3.738 -19.188 1.028 1 95.56 48 ARG B N 1
ATOM 1747 C CA . ARG B 1 48 ? -3.744 -20.281 0.071 1 95.56 48 ARG B CA 1
ATOM 1748 C C . ARG B 1 48 ? -4.305 -21.547 0.701 1 95.56 48 ARG B C 1
ATOM 1750 O O . ARG B 1 48 ? -3.91 -21.938 1.806 1 95.56 48 ARG B O 1
ATOM 1757 N N . VAL B 1 49 ? -5.219 -22.141 0.052 1 96.44 49 VAL B N 1
ATOM 1758 C CA . VAL B 1 49 ? -5.789 -23.422 0.458 1 96.44 49 VAL B CA 1
ATOM 1759 C C . VAL B 1 49 ? -5.648 -24.438 -0.678 1 96.44 49 VAL B C 1
ATOM 1761 O O . VAL B 1 49 ? -6.27 -24.281 -1.732 1 96.44 49 VAL B O 1
ATOM 1764 N N . TYR B 1 50 ? -4.875 -25.484 -0.435 1 97.5 50 TYR B N 1
ATOM 1765 C CA . TYR B 1 50 ? -4.645 -26.5 -1.451 1 97.5 50 TYR B CA 1
ATOM 1766 C C . TYR B 1 50 ? -5.832 -27.453 -1.557 1 97.5 50 TYR B C 1
ATOM 1768 O O . TYR B 1 50 ? -6.438 -27.812 -0.545 1 97.5 50 TYR B O 1
ATOM 1776 N N . VAL B 1 51 ? -6.09 -27.859 -2.816 1 97.88 51 VAL B N 1
ATOM 1777 C CA . VAL B 1 51 ? -7.148 -28.828 -3.072 1 97.88 51 VAL B CA 1
ATOM 1778 C C . VAL B 1 51 ? -6.672 -29.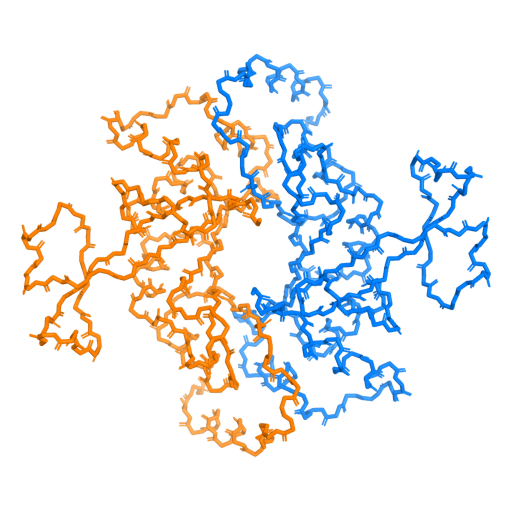859 -4.102 1 97.88 51 VAL B C 1
ATOM 1780 O O . VAL B 1 51 ? -5.781 -29.562 -4.906 1 97.88 51 VAL B O 1
ATOM 1783 N N . LYS B 1 52 ? -7.27 -31.016 -4.082 1 95.94 52 LYS B N 1
ATOM 1784 C CA . LYS B 1 52 ? -6.863 -32.094 -4.984 1 95.94 52 LYS B CA 1
ATOM 1785 C C . LYS B 1 52 ? -7.414 -31.859 -6.391 1 95.94 52 LYS B C 1
ATOM 1787 O O . LYS B 1 52 ? -6.777 -32.25 -7.379 1 95.94 52 LYS B O 1
ATOM 1792 N N . SER B 1 53 ? -8.547 -31.25 -6.418 1 96.62 53 SER B N 1
ATOM 1793 C CA . SER B 1 53 ? -9.195 -30.969 -7.691 1 96.62 53 SER B CA 1
ATOM 1794 C C . SER B 1 53 ? -10.023 -29.688 -7.609 1 96.62 53 SER B C 1
ATOM 1796 O O . SER B 1 53 ? -10.508 -29.328 -6.535 1 96.62 53 SER B O 1
ATOM 1798 N N . PRO B 1 54 ? -10.18 -28.953 -8.789 1 96.94 54 PRO B N 1
ATOM 1799 C CA . PRO B 1 54 ? -10.977 -27.719 -8.805 1 96.94 54 PRO B CA 1
ATOM 1800 C C . PRO B 1 54 ? -12.406 -27.938 -8.328 1 96.94 54 PRO B C 1
ATOM 1802 O O . PRO B 1 54 ? -13.047 -27.016 -7.836 1 96.94 54 PRO B O 1
ATOM 1805 N N . ASP B 1 55 ? -12.953 -29.172 -8.398 1 96.12 55 ASP B N 1
ATOM 1806 C CA . ASP B 1 55 ? -14.352 -29.453 -8.094 1 96.12 55 ASP B CA 1
ATOM 1807 C C . ASP B 1 55 ? -14.578 -29.516 -6.586 1 96.12 55 ASP B C 1
ATOM 1809 O O . ASP B 1 55 ? -15.727 -29.531 -6.129 1 96.12 55 ASP B O 1
ATOM 1813 N N . GLU B 1 56 ? -13.57 -29.453 -5.789 1 96.31 56 GLU B N 1
ATOM 1814 C CA . GLU B 1 56 ? -13.664 -29.594 -4.34 1 96.31 56 GLU B CA 1
ATOM 1815 C C . GLU B 1 56 ? -14.141 -28.312 -3.684 1 96.31 56 GLU B C 1
ATOM 1817 O O . GLU B 1 56 ? -14.531 -28.312 -2.514 1 96.31 56 GLU B O 1
ATOM 1822 N N . VAL B 1 57 ? -14.102 -27.203 -4.414 1 95.5 57 VAL B N 1
ATOM 1823 C CA . VAL B 1 57 ? -14.5 -25.906 -3.885 1 95.5 57 VAL B CA 1
ATOM 1824 C C . VAL B 1 57 ? -15.32 -25.141 -4.93 1 95.5 57 VAL B C 1
ATOM 1826 O O . VAL B 1 57 ? -15.141 -25.359 -6.133 1 95.5 57 VAL B O 1
ATOM 1829 N N . GLN B 1 58 ? -16.266 -24.359 -4.469 1 94 58 GLN B N 1
ATOM 1830 C CA . GLN B 1 58 ? -17.141 -23.625 -5.375 1 94 58 GLN B CA 1
ATOM 1831 C C . GLN B 1 58 ? -16.453 -22.359 -5.895 1 94 58 GLN B C 1
ATOM 1833 O O . GLN B 1 58 ? -16.969 -21.688 -6.797 1 94 58 GLN B O 1
ATOM 1838 N N . PHE B 1 59 ? -15.258 -22.078 -5.449 1 94.56 59 PHE B N 1
ATOM 1839 C CA . PHE B 1 59 ? -14.547 -20.859 -5.801 1 94.56 59 PHE B CA 1
ATOM 1840 C C . PHE B 1 59 ? -13.477 -21.141 -6.852 1 94.56 59 PHE B C 1
ATOM 1842 O O . PHE B 1 59 ? -13.086 -22.297 -7.059 1 94.56 59 PHE B O 1
ATOM 1849 N N . ARG B 1 60 ? -13.078 -20.062 -7.551 1 97.19 60 ARG B N 1
ATOM 1850 C CA . ARG B 1 60 ? -12.078 -20.203 -8.602 1 97.19 60 ARG B CA 1
ATOM 1851 C C . ARG B 1 60 ? -10.781 -20.781 -8.047 1 97.19 60 ARG B C 1
ATOM 1853 O O . ARG B 1 60 ? -10.266 -20.312 -7.035 1 97.19 60 ARG B O 1
ATOM 1860 N N . THR B 1 61 ? -10.266 -21.812 -8.734 1 98.19 61 THR B N 1
ATOM 1861 C CA . THR B 1 61 ? -8.977 -22.391 -8.398 1 98.19 61 THR B CA 1
ATOM 1862 C C . THR B 1 61 ? -7.938 -22.078 -9.469 1 98.19 61 THR B C 1
ATOM 1864 O O . THR B 1 61 ? -8.281 -21.594 -10.547 1 98.19 61 THR B O 1
ATOM 1867 N N . VAL B 1 62 ? -6.723 -22.25 -9.062 1 98.06 62 VAL B N 1
ATOM 1868 C CA . VAL B 1 62 ? -5.625 -22.156 -10.016 1 98.06 62 VAL B CA 1
ATOM 1869 C C . VAL B 1 62 ? -4.742 -23.391 -9.922 1 98.06 62 VAL B C 1
ATOM 1871 O O . VAL B 1 62 ? -4.656 -24.016 -8.859 1 98.06 62 VAL B O 1
ATOM 1874 N N . LYS B 1 63 ? -4.23 -23.75 -11.133 1 97.69 63 LYS B N 1
ATOM 1875 C CA . LYS B 1 63 ? -3.139 -24.719 -11.07 1 97.69 63 LYS B CA 1
ATOM 1876 C C . LYS B 1 63 ? -1.88 -24.094 -10.477 1 97.69 63 LYS B C 1
ATOM 1878 O O . LYS B 1 63 ? -1.407 -23.062 -10.961 1 97.69 63 LYS B O 1
ATOM 1883 N N . VAL B 1 64 ? -1.33 -24.703 -9.469 1 97 64 VAL B N 1
ATOM 1884 C CA . VAL B 1 64 ? -0.237 -24.078 -8.734 1 97 64 VAL B CA 1
ATOM 1885 C C . VAL B 1 64 ? 1.092 -24.375 -9.414 1 97 64 VAL B C 1
ATOM 1887 O O . VAL B 1 64 ? 1.256 -25.453 -10.016 1 97 64 VAL B O 1
ATOM 1890 N N . SER B 1 65 ? 1.989 -23.406 -9.305 1 95.19 65 SER B N 1
ATOM 1891 C CA . SER B 1 65 ? 3.33 -23.562 -9.852 1 95.19 65 SER B CA 1
ATOM 1892 C C . SER B 1 65 ? 4.145 -24.562 -9.039 1 95.19 65 SER B C 1
ATOM 1894 O O . SER B 1 65 ? 5.039 -25.219 -9.57 1 95.19 65 SER B O 1
ATOM 1896 N N . SER B 1 66 ? 3.896 -24.641 -7.707 1 92.88 66 SER B N 1
ATOM 1897 C CA . SER B 1 66 ? 4.516 -25.609 -6.812 1 92.88 66 SER B CA 1
ATOM 1898 C C . SER B 1 66 ? 3.463 -26.406 -6.059 1 92.88 66 SER B C 1
ATOM 1900 O O . SER B 1 66 ? 2.572 -25.844 -5.426 1 92.88 66 SER B O 1
ATOM 1902 N N . LYS B 1 67 ? 3.697 -27.734 -6.055 1 95.56 67 LYS B N 1
ATOM 1903 C CA . LYS B 1 67 ? 2.699 -28.625 -5.469 1 95.56 67 LYS B CA 1
ATOM 1904 C C . LYS B 1 67 ? 2.566 -28.391 -3.967 1 95.56 67 LYS B C 1
ATOM 1906 O O . LYS B 1 67 ? 3.527 -27.984 -3.311 1 95.56 67 LYS B O 1
ATOM 1911 N N . GLY B 1 68 ? 1.334 -28.688 -3.496 1 95.5 68 GLY B N 1
ATOM 1912 C CA . GLY B 1 68 ? 1.067 -28.578 -2.07 1 95.5 68 GLY B CA 1
ATOM 1913 C C . GLY B 1 68 ? 1.749 -29.656 -1.256 1 95.5 68 GLY B C 1
ATOM 1914 O O . GLY B 1 68 ? 2.441 -30.516 -1.81 1 95.5 68 GLY B O 1
ATOM 1915 N N . PRO B 1 69 ? 1.67 -29.562 0.034 1 94.75 69 PRO B N 1
ATOM 1916 C CA . PRO B 1 69 ? 2.355 -30.484 0.94 1 94.75 69 PRO B CA 1
ATOM 1917 C C . PRO B 1 69 ? 1.977 -31.953 0.696 1 94.75 69 PRO B C 1
ATOM 1919 O O . PRO B 1 69 ? 2.781 -32.844 0.945 1 94.75 69 PRO B O 1
ATOM 1922 N N . LEU B 1 70 ? 0.821 -32.25 0.258 1 96.44 70 LEU B N 1
ATOM 1923 C CA . LEU B 1 70 ? 0.363 -33.625 -0.009 1 96.44 70 LEU B CA 1
ATOM 1924 C C . LEU B 1 70 ? 0.333 -33.906 -1.508 1 96.44 70 LEU B C 1
ATOM 1926 O O . LEU B 1 70 ? -0.358 -34.812 -1.959 1 96.44 70 LEU B O 1
ATOM 1930 N N . GLY B 1 71 ? 0.958 -33 -2.234 1 96.69 71 GLY B N 1
ATOM 1931 C CA . GLY B 1 71 ? 1.048 -33.219 -3.672 1 96.69 71 GLY B CA 1
ATOM 1932 C C . GLY B 1 71 ? -0.095 -32.562 -4.438 1 96.69 71 GLY B C 1
ATOM 1933 O O . GLY B 1 71 ? -0.265 -32.812 -5.633 1 96.69 71 GLY B O 1
ATOM 1934 N N . GLU B 1 72 ? -0.954 -31.734 -3.867 1 97.75 72 GLU B N 1
ATOM 1935 C CA . GLU B 1 72 ? -2.078 -31.078 -4.52 1 97.75 72 GLU B CA 1
ATOM 1936 C C . GLU B 1 72 ? -1.605 -30.188 -5.668 1 97.75 72 GLU B C 1
ATOM 1938 O O . GLU B 1 72 ? -0.591 -29.484 -5.543 1 97.75 72 GLU B O 1
ATOM 1943 N N . GLU B 1 73 ? -2.371 -30.219 -6.723 1 97.88 73 GLU B N 1
ATOM 1944 C CA . GLU B 1 73 ? -1.966 -29.484 -7.918 1 97.88 73 GLU B CA 1
ATOM 1945 C C . GLU B 1 73 ? -2.779 -28.203 -8.078 1 97.88 73 GLU B C 1
ATOM 1947 O O . GLU B 1 73 ? -2.508 -27.391 -8.977 1 97.88 73 GLU B O 1
ATOM 1952 N N . TYR B 1 74 ? -3.734 -28.016 -7.215 1 98.38 74 TYR B N 1
ATOM 1953 C CA . TYR B 1 74 ? -4.609 -26.859 -7.324 1 98.38 74 TYR B CA 1
ATOM 1954 C C . TYR B 1 74 ? -4.727 -26.125 -5.992 1 98.38 74 TYR B C 1
ATOM 1956 O O . TYR B 1 74 ? -4.492 -26.719 -4.934 1 98.38 74 TYR B O 1
ATOM 1964 N N . ALA B 1 75 ? -5.043 -24.906 -6.055 1 97.88 75 ALA B N 1
ATOM 1965 C CA . ALA B 1 75 ? -5.332 -24.109 -4.855 1 97.88 75 ALA B CA 1
ATOM 1966 C C . ALA B 1 75 ? -6.402 -23.062 -5.137 1 97.88 75 ALA B C 1
ATOM 1968 O O . ALA B 1 75 ? -6.605 -22.672 -6.285 1 97.88 75 ALA B O 1
ATOM 1969 N N . TRP B 1 76 ? -7.109 -22.766 -4.199 1 97.38 76 TRP B N 1
ATOM 1970 C CA . TRP B 1 76 ? -7.887 -21.531 -4.16 1 97.38 76 TRP B CA 1
ATOM 1971 C C . TRP B 1 76 ? -7.418 -20.625 -3.023 1 97.3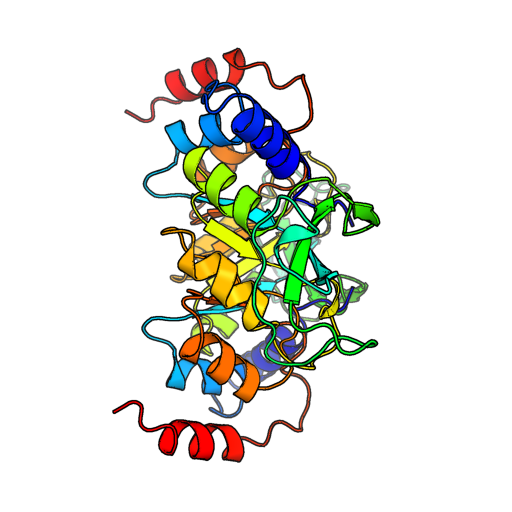8 76 TRP B C 1
ATOM 1973 O O . TRP B 1 76 ? -6.555 -21.016 -2.23 1 97.38 76 TRP B O 1
ATOM 1983 N N . TYR B 1 77 ? -7.891 -19.375 -3.035 1 96.19 77 TYR B N 1
ATOM 1984 C CA . TYR B 1 77 ? -7.406 -18.391 -2.072 1 96.19 77 TYR B CA 1
ATOM 1985 C C . TYR B 1 77 ? -8.555 -17.828 -1.25 1 96.19 77 TYR B C 1
ATOM 1987 O O . TYR B 1 77 ? -9.367 -17.047 -1.758 1 96.19 77 TYR B O 1
ATOM 1995 N N . GLN B 1 78 ? -8.516 -18.234 0.037 1 92.94 78 GLN B N 1
ATOM 1996 C CA . GLN B 1 78 ? -9.609 -17.875 0.931 1 92.94 78 GLN B CA 1
ATOM 1997 C C . GLN B 1 78 ? -9.359 -16.531 1.607 1 92.94 78 GLN B C 1
ATOM 1999 O O . GLN B 1 78 ? -8.312 -16.328 2.225 1 92.94 78 GLN B O 1
ATOM 2004 N N . CYS B 1 79 ? -10.367 -15.688 1.457 1 88.31 79 CYS B N 1
ATOM 2005 C CA . CYS B 1 79 ? -10.227 -14.359 2.053 1 88.31 79 CYS B CA 1
ATOM 2006 C C . CYS B 1 79 ? -10.406 -14.422 3.564 1 88.31 79 CYS B C 1
ATOM 2008 O O . CYS B 1 79 ? -11.086 -15.312 4.078 1 88.31 79 CYS B O 1
ATOM 2010 N N . THR B 1 80 ? -9.727 -13.484 4.215 1 84.62 80 THR B N 1
ATOM 2011 C CA . THR B 1 80 ? -9.82 -13.344 5.664 1 84.62 80 THR B CA 1
ATOM 2012 C C . THR B 1 80 ? -10.141 -11.898 6.047 1 84.62 80 THR B C 1
ATOM 2014 O O . THR B 1 80 ? -10.062 -11 5.211 1 84.62 80 THR B O 1
ATOM 2017 N N . VAL B 1 81 ? -10.594 -11.766 7.23 1 77 81 VAL B N 1
ATOM 2018 C CA . VAL B 1 81 ? -10.766 -10.453 7.844 1 77 81 VAL B CA 1
ATOM 2019 C C . VAL B 1 81 ? -10.031 -10.414 9.188 1 77 81 VAL B C 1
ATOM 2021 O O . VAL B 1 81 ? -9.383 -11.391 9.578 1 77 81 VAL B O 1
ATOM 2024 N N . SER B 1 82 ? -10.016 -9.32 9.906 1 74.25 82 SER B N 1
ATOM 2025 C CA . SER B 1 82 ? -9.391 -9.164 11.219 1 74.25 82 SER B CA 1
ATOM 2026 C C . SER B 1 82 ? -7.898 -9.5 11.164 1 74.25 82 SER B C 1
ATOM 2028 O O . SER B 1 82 ? -7.406 -10.297 11.961 1 74.25 82 SER B O 1
ATOM 2030 N N . GLY B 1 83 ? -7.234 -9.047 10.164 1 67.62 83 GLY B N 1
ATOM 2031 C CA . GLY B 1 83 ? -5.793 -9.211 10.047 1 67.62 83 GLY B CA 1
ATOM 2032 C C . GLY B 1 83 ? -5.371 -10.633 9.742 1 67.62 83 GLY B C 1
ATOM 2033 O O . GLY B 1 83 ? -4.293 -11.07 10.156 1 67.62 83 GLY B O 1
ATOM 2034 N N . GLY B 1 84 ? -6.301 -11.383 9.086 1 73.88 84 GLY B N 1
ATOM 2035 C CA . GLY B 1 84 ? -5.957 -12.758 8.742 1 73.88 84 GLY B CA 1
ATOM 2036 C C . GLY B 1 84 ? -6.465 -13.766 9.758 1 73.88 84 GLY B C 1
ATOM 2037 O O . GLY B 1 84 ? -6.34 -14.977 9.555 1 73.88 84 GLY B O 1
ATOM 2038 N N . ARG B 1 85 ? -7.105 -13.344 10.758 1 78.44 85 ARG B N 1
ATOM 2039 C CA . ARG B 1 85 ? -7.492 -14.242 11.844 1 78.44 85 ARG B CA 1
ATOM 2040 C C . ARG B 1 85 ? -8.82 -14.922 11.547 1 78.44 85 ARG B C 1
ATOM 2042 O O . ARG B 1 85 ? -9.039 -16.078 11.945 1 78.44 85 ARG B O 1
ATOM 2049 N N . ASP B 1 86 ? -9.734 -14.281 10.906 1 81.94 86 ASP B N 1
ATOM 2050 C CA . ASP B 1 86 ? -11.062 -14.828 10.617 1 81.94 86 ASP B CA 1
ATOM 2051 C C . ASP B 1 86 ? -11.219 -15.148 9.133 1 81.94 86 ASP B C 1
ATOM 2053 O O . ASP B 1 86 ? -11.188 -14.25 8.289 1 81.94 86 ASP B O 1
ATOM 2057 N N . SER B 1 87 ? -11.477 -16.422 8.93 1 86.5 87 SER B N 1
ATOM 2058 C CA . SER B 1 87 ? -11.68 -16.859 7.547 1 86.5 87 SER B CA 1
ATOM 2059 C C . SER B 1 87 ? -13.102 -16.578 7.082 1 86.5 87 SER B C 1
ATOM 2061 O O . SER B 1 87 ? -14.055 -16.75 7.852 1 86.5 87 SER B O 1
ATOM 2063 N N . ARG B 1 88 ? -13.227 -16.188 5.809 1 83.81 88 ARG B N 1
ATOM 2064 C CA . ARG B 1 88 ? -14.531 -15.922 5.207 1 83.81 88 ARG B CA 1
ATOM 2065 C C . ARG B 1 88 ? -14.789 -16.875 4.039 1 83.81 88 ARG B C 1
ATOM 2067 O O . ARG B 1 88 ? -13.852 -17.328 3.379 1 83.81 88 ARG B O 1
ATOM 2074 N N . PRO B 1 89 ? -16.078 -17.172 3.85 1 86.31 89 PRO B N 1
ATOM 2075 C CA . PRO B 1 89 ? -16.422 -18.062 2.748 1 86.31 89 PRO B CA 1
ATOM 2076 C C . PRO B 1 89 ? -16.453 -17.359 1.395 1 86.31 89 PRO B C 1
ATOM 2078 O O . PRO B 1 89 ? -17.484 -17.328 0.731 1 86.31 89 PRO B O 1
ATOM 2081 N N . ILE B 1 90 ? -15.398 -16.75 0.902 1 88.12 90 ILE B N 1
ATOM 2082 C CA . ILE B 1 90 ? -15.25 -16.078 -0.385 1 88.12 90 ILE B CA 1
ATOM 2083 C C . ILE B 1 90 ? -13.797 -16.141 -0.835 1 88.12 90 ILE B C 1
ATOM 2085 O O . ILE B 1 90 ? -12.883 -16.016 -0.017 1 88.12 90 ILE B O 1
ATOM 2089 N N . GLY B 1 91 ? -13.641 -16.344 -2.109 1 92.44 91 GLY B N 1
ATOM 2090 C CA . GLY B 1 91 ? -12.297 -16.391 -2.668 1 92.44 91 GLY B CA 1
ATOM 2091 C C . GLY B 1 91 ? -11.773 -15.023 -3.061 1 92.44 91 GLY B C 1
ATOM 2092 O O . GLY B 1 91 ? -12.547 -14.078 -3.246 1 92.44 91 GLY B O 1
ATOM 2093 N N . ALA B 1 92 ? -10.5 -14.945 -3.156 1 94.06 92 ALA B N 1
ATOM 2094 C CA . ALA B 1 92 ? -9.859 -13.695 -3.564 1 94.06 92 ALA B CA 1
ATOM 2095 C C . ALA B 1 92 ? -10.32 -13.273 -4.953 1 94.06 92 ALA B C 1
ATOM 2097 O O . ALA B 1 92 ? -10.523 -12.086 -5.211 1 94.06 92 ALA B O 1
ATOM 2098 N N . TYR B 1 93 ? -10.422 -14.312 -5.844 1 95.38 93 TYR B N 1
ATOM 2099 C CA . TYR B 1 93 ? -10.898 -14.031 -7.195 1 95.38 93 TYR B CA 1
ATOM 2100 C C . TYR B 1 93 ? -12.289 -13.406 -7.168 1 95.38 93 TYR B C 1
ATOM 2102 O O . TYR B 1 93 ? -12.516 -12.352 -7.77 1 95.38 93 TYR B O 1
ATOM 2110 N N . GLU B 1 94 ? -13.188 -14.039 -6.523 1 90.25 94 GLU B N 1
ATOM 2111 C CA . GLU B 1 94 ? -14.57 -13.586 -6.438 1 90.25 94 GLU B CA 1
ATOM 2112 C C . GLU B 1 94 ? -14.664 -12.227 -5.75 1 90.25 94 GLU B C 1
ATOM 2114 O O . GLU B 1 94 ? -15.43 -11.359 -6.184 1 90.25 94 GLU B O 1
ATOM 2119 N N . LEU B 1 95 ? -13.906 -12.008 -4.684 1 89.38 95 LEU B N 1
ATOM 2120 C CA . LEU B 1 95 ? -13.914 -10.742 -3.965 1 89.38 95 LEU B CA 1
ATOM 2121 C C . LEU B 1 95 ? -13.406 -9.609 -4.848 1 89.38 95 LEU B C 1
ATOM 2123 O O . LEU B 1 95 ? -13.992 -8.523 -4.883 1 89.38 95 LEU B O 1
ATOM 2127 N N . ALA B 1 96 ? -12.344 -9.883 -5.527 1 91.88 96 ALA B N 1
ATOM 2128 C CA . ALA B 1 96 ? -11.766 -8.875 -6.406 1 91.88 96 ALA B CA 1
ATOM 2129 C C . ALA B 1 96 ? -12.773 -8.398 -7.449 1 91.88 96 ALA B C 1
ATOM 2131 O O . ALA B 1 96 ? -12.945 -7.195 -7.66 1 91.88 96 ALA B O 1
ATOM 2132 N N . LYS B 1 97 ? -13.43 -9.305 -8.078 1 90.69 97 LYS B N 1
ATOM 2133 C CA . LYS B 1 97 ? -14.438 -8.969 -9.078 1 90.69 97 LYS B CA 1
ATOM 2134 C C . LYS B 1 97 ? -15.578 -8.18 -8.453 1 90.69 97 LYS B C 1
ATOM 2136 O O . LYS B 1 97 ? -16.047 -7.191 -9.031 1 90.69 97 LYS B O 1
ATOM 2141 N N . ALA B 1 98 ? -16.016 -8.648 -7.293 1 83.56 98 ALA B N 1
ATOM 2142 C CA . ALA B 1 98 ? -17.156 -8.016 -6.629 1 83.56 98 ALA B CA 1
ATOM 2143 C C . ALA B 1 98 ? -16.828 -6.578 -6.242 1 83.56 98 ALA B C 1
ATOM 2145 O O . ALA B 1 98 ? -17.641 -5.676 -6.465 1 83.56 98 ALA B O 1
ATOM 2146 N N . VAL B 1 99 ? -15.633 -6.332 -5.695 1 84 99 VAL B N 1
ATOM 2147 C CA . VAL B 1 99 ? -15.32 -4.992 -5.207 1 84 99 VAL B CA 1
ATOM 2148 C C . VAL B 1 99 ? -15.102 -4.051 -6.387 1 84 99 VAL B C 1
ATOM 2150 O O . VAL B 1 99 ? -15.422 -2.859 -6.305 1 84 99 VAL B O 1
ATOM 2153 N N . GLU B 1 100 ? -14.531 -4.516 -7.465 1 86.62 100 GLU B N 1
ATOM 2154 C CA . GLU B 1 100 ? -14.445 -3.691 -8.664 1 86.62 100 GLU B CA 1
ATOM 2155 C C . GLU B 1 100 ? -15.836 -3.268 -9.141 1 86.62 100 GLU B C 1
ATOM 2157 O O . GLU B 1 100 ? -16.062 -2.094 -9.438 1 86.62 100 GLU B O 1
ATOM 2162 N N . GLU B 1 101 ? -16.75 -4.23 -9.156 1 81.25 101 GLU B N 1
ATOM 2163 C CA . GLU B 1 101 ? -18.109 -3.938 -9.578 1 81.25 101 GLU B CA 1
ATOM 2164 C C . GLU B 1 101 ? -18.766 -2.932 -8.633 1 81.25 101 GLU B C 1
ATOM 2166 O O . GLU B 1 101 ? -19.562 -2.1 -9.07 1 81.25 101 GLU B O 1
ATOM 2171 N N . LEU B 1 102 ? -18.453 -3.041 -7.398 1 76.94 102 LEU B N 1
ATOM 2172 C CA . LEU B 1 102 ? -19.062 -2.186 -6.395 1 76.94 102 LEU B CA 1
ATOM 2173 C C . LEU B 1 102 ? -18.422 -0.801 -6.387 1 76.94 102 LEU B C 1
ATOM 2175 O O . LEU B 1 102 ? -18.922 0.115 -5.727 1 76.94 102 LEU B O 1
ATOM 2179 N N . GLY B 1 103 ? -17.172 -0.674 -7.066 1 79.94 103 GLY B N 1
ATOM 2180 C CA . GLY B 1 103 ? -16.688 0.682 -7.242 1 79.94 103 GLY B CA 1
ATOM 2181 C C . GLY B 1 103 ? -15.258 0.863 -6.762 1 79.94 103 GLY B C 1
ATOM 2182 O O . GLY B 1 103 ? -14.727 1.975 -6.785 1 79.94 103 GLY B O 1
ATOM 2183 N N . ALA B 1 104 ? -14.633 -0.188 -6.277 1 84.44 104 ALA B N 1
ATOM 2184 C CA . ALA B 1 104 ? -13.227 -0.066 -5.918 1 84.44 104 ALA B CA 1
ATOM 2185 C C . ALA B 1 104 ? -12.391 0.396 -7.113 1 84.44 104 ALA B C 1
ATOM 2187 O O . ALA B 1 104 ? -12.602 -0.06 -8.242 1 84.44 104 ALA B O 1
ATOM 2188 N N . GLY B 1 105 ? -11.469 1.346 -6.848 1 88.5 105 GLY B N 1
ATOM 2189 C CA . GLY B 1 105 ? -10.625 1.856 -7.91 1 88.5 105 GLY B CA 1
ATOM 2190 C C . GLY B 1 105 ? -9.25 1.208 -7.945 1 88.5 105 GLY B C 1
ATOM 2191 O O . GLY B 1 105 ? -8.5 1.381 -8.906 1 88.5 105 GLY B O 1
ATOM 2192 N N . GLU B 1 106 ? -8.953 0.485 -6.898 1 92.25 106 GLU B N 1
ATOM 2193 C CA . GLU B 1 106 ? -7.645 -0.15 -6.754 1 92.25 106 GLU B CA 1
ATOM 2194 C C . GLU B 1 106 ? -7.68 -1.25 -5.695 1 92.25 106 GLU B C 1
ATOM 2196 O O . GLU B 1 106 ? -8.547 -1.248 -4.82 1 92.25 106 GLU B O 1
ATOM 2201 N N . ILE B 1 107 ? -6.855 -2.238 -5.859 1 90.56 107 ILE B N 1
ATOM 2202 C CA . ILE B 1 107 ? -6.805 -3.344 -4.91 1 90.56 107 ILE B CA 1
ATOM 2203 C C . ILE B 1 107 ? -5.395 -3.467 -4.336 1 90.56 107 ILE B C 1
ATOM 2205 O O . ILE B 1 107 ? -4.41 -3.391 -5.07 1 90.56 107 ILE B O 1
ATOM 2209 N N . LEU B 1 108 ? -5.27 -3.488 -3.049 1 91.25 108 LEU B N 1
ATOM 2210 C CA . LEU B 1 108 ? -4.066 -3.91 -2.344 1 91.25 108 LEU B CA 1
ATOM 2211 C C . LEU B 1 108 ? -4.145 -5.387 -1.969 1 91.25 108 LEU B C 1
ATOM 2213 O O . LEU B 1 108 ? -4.891 -5.762 -1.062 1 91.25 108 LEU B O 1
ATOM 2217 N N . LEU B 1 109 ? -3.391 -6.234 -2.672 1 92.81 109 LEU B N 1
ATOM 2218 C CA . LEU B 1 109 ? -3.486 -7.684 -2.543 1 92.81 109 LEU B CA 1
ATOM 2219 C C . LEU B 1 109 ? -2.346 -8.234 -1.69 1 92.81 109 LEU B C 1
ATOM 2221 O O . LEU B 1 109 ? -1.2 -8.289 -2.143 1 92.81 109 LEU B O 1
ATOM 2225 N N . ASN B 1 110 ? -2.684 -8.656 -0.537 1 89.12 110 ASN B N 1
ATOM 2226 C CA . ASN B 1 110 ? -1.708 -9.227 0.384 1 89.12 110 ASN B CA 1
ATOM 2227 C C . ASN B 1 110 ? -1.637 -10.742 0.249 1 89.12 110 ASN B C 1
ATOM 2229 O O . ASN B 1 110 ? -2.449 -11.352 -0.455 1 89.12 110 ASN B O 1
ATOM 2233 N N . CYS B 1 111 ? -0.653 -11.305 0.75 1 84.69 111 CYS B N 1
ATOM 2234 C CA . CYS B 1 111 ? -0.512 -12.742 0.925 1 84.69 111 CYS B CA 1
ATOM 2235 C C . CYS B 1 111 ? -0.08 -13.078 2.348 1 84.69 111 CYS B C 1
ATOM 2237 O O . CYS B 1 111 ? 1.1 -12.969 2.686 1 84.69 111 CYS B O 1
ATOM 2239 N N . ILE B 1 112 ? -0.987 -13.484 3.102 1 74.56 112 ILE B N 1
ATOM 2240 C CA . ILE B 1 112 ? -0.792 -13.727 4.527 1 74.56 112 ILE B CA 1
ATOM 2241 C C . ILE B 1 112 ? 0.354 -14.719 4.73 1 74.56 112 ILE B C 1
ATOM 2243 O O . ILE B 1 112 ? 1.182 -14.547 5.625 1 74.56 112 ILE B O 1
ATOM 2247 N N . ASP B 1 113 ? 0.452 -15.68 3.842 1 79.44 113 ASP B N 1
ATOM 2248 C CA . ASP B 1 113 ? 1.442 -16.75 3.971 1 79.44 113 ASP B CA 1
ATOM 2249 C C . ASP B 1 113 ? 2.842 -16.234 3.629 1 79.44 113 ASP B C 1
ATOM 2251 O O . ASP B 1 113 ? 3.84 -16.875 3.979 1 79.44 113 ASP B O 1
ATOM 2255 N N . CYS B 1 114 ? 2.963 -15.086 2.979 1 74 114 CYS B N 1
ATOM 2256 C CA . CYS B 1 114 ? 4.242 -14.578 2.496 1 74 114 CYS B CA 1
ATOM 2257 C C . CYS B 1 114 ? 4.68 -13.359 3.301 1 74 114 CYS B C 1
ATOM 2259 O O . CYS B 1 114 ? 5.809 -12.891 3.156 1 74 114 CYS B O 1
ATOM 2261 N N . ASP B 1 115 ? 3.836 -12.914 4.113 1 68.12 115 ASP B N 1
ATOM 2262 C CA . ASP B 1 115 ? 4.113 -11.672 4.828 1 68.12 115 ASP B CA 1
ATOM 2263 C C . ASP B 1 115 ? 5.352 -11.812 5.711 1 68.12 115 ASP B C 1
ATOM 2265 O O . ASP B 1 115 ? 5.438 -12.734 6.527 1 68.12 115 ASP B O 1
ATOM 2269 N N . GLY B 1 116 ? 6.324 -10.906 5.395 1 67.62 116 GLY B N 1
ATOM 2270 C CA . GLY B 1 116 ? 7.52 -10.836 6.219 1 67.62 116 GLY B CA 1
ATOM 2271 C C . GLY B 1 116 ? 8.508 -11.945 5.934 1 67.62 116 GLY B C 1
ATOM 2272 O O . GLY B 1 116 ? 9.57 -12.023 6.566 1 67.62 116 GLY B O 1
ATOM 2273 N N . GLN B 1 117 ? 8.297 -12.805 4.98 1 70.5 117 GLN B N 1
ATOM 2274 C CA . GLN B 1 117 ? 9.156 -13.953 4.734 1 70.5 117 GLN B CA 1
ATOM 2275 C C . GLN B 1 117 ? 10.289 -13.602 3.783 1 70.5 117 GLN B C 1
ATOM 2277 O O . GLN B 1 117 ? 11.359 -14.219 3.826 1 70.5 117 GLN B O 1
ATOM 2282 N N . GLY B 1 118 ? 10.016 -12.664 2.963 1 75.69 118 GLY B N 1
ATOM 2283 C CA . GLY B 1 118 ? 11.039 -12.25 2.012 1 75.69 118 GLY B CA 1
ATOM 2284 C C . GLY B 1 118 ? 11.344 -13.312 0.972 1 75.69 118 GLY B C 1
ATOM 2285 O O . GLY B 1 118 ? 12.445 -13.336 0.406 1 75.69 118 GLY B O 1
ATOM 2286 N N . GLY B 1 119 ? 10.492 -14.312 0.795 1 81.81 119 GLY B N 1
ATOM 2287 C CA . GLY B 1 119 ? 10.703 -15.43 -0.108 1 81.81 119 GLY B CA 1
ATOM 2288 C C . GLY B 1 119 ? 10.141 -15.188 -1.497 1 81.81 119 GLY B C 1
ATOM 2289 O O . GLY B 1 119 ? 10.25 -16.047 -2.373 1 81.81 119 GLY B O 1
ATOM 2290 N N . GLY B 1 120 ? 9.609 -13.961 -1.749 1 87.88 120 GLY B N 1
ATOM 2291 C CA . GLY B 1 120 ? 8.992 -13.656 -3.033 1 87.88 120 GLY B CA 1
ATOM 2292 C C . GLY B 1 120 ? 7.488 -13.5 -2.953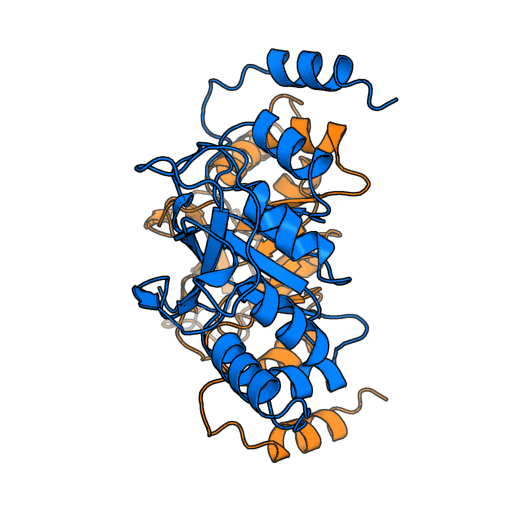 1 87.88 120 GLY B C 1
ATOM 2293 O O . GLY B 1 120 ? 6.875 -13.859 -1.946 1 87.88 120 GLY B O 1
ATOM 2294 N N . PHE B 1 121 ? 6.98 -13 -4.035 1 91.88 121 PHE B N 1
ATOM 2295 C CA . PHE B 1 121 ? 5.539 -12.805 -4.129 1 91.88 121 PHE B CA 1
ATOM 2296 C C . PHE B 1 121 ? 4.844 -14.102 -4.516 1 91.88 121 PHE B C 1
ATOM 2298 O O . PHE B 1 121 ? 5.457 -14.992 -5.117 1 91.88 121 PHE B O 1
ATOM 2305 N N . ASP B 1 122 ? 3.582 -14.352 -4.16 1 94.62 122 ASP B N 1
ATOM 2306 C CA . ASP B 1 122 ? 2.752 -15.453 -4.637 1 94.62 122 ASP B CA 1
ATOM 2307 C C . ASP B 1 122 ? 2.25 -15.188 -6.055 1 94.62 122 ASP B C 1
ATOM 2309 O O . ASP B 1 122 ? 1.164 -14.633 -6.242 1 94.62 122 ASP B O 1
ATOM 2313 N N . ILE B 1 123 ? 3.004 -15.586 -7.02 1 96.56 123 ILE B N 1
ATOM 2314 C CA . ILE B 1 123 ? 2.764 -15.273 -8.422 1 96.56 123 ILE B CA 1
ATOM 2315 C C . ILE B 1 123 ? 1.418 -15.844 -8.859 1 96.56 123 ILE B C 1
ATOM 2317 O O . ILE B 1 123 ? 0.67 -15.203 -9.602 1 96.56 123 ILE B O 1
ATOM 2321 N N . ASP B 1 124 ? 1.068 -17.078 -8.438 1 97.5 124 ASP B N 1
ATOM 2322 C CA . ASP B 1 124 ? -0.201 -17.703 -8.797 1 97.5 124 ASP B CA 1
ATOM 2323 C C . ASP B 1 124 ? -1.381 -16.859 -8.344 1 97.5 124 ASP B C 1
ATOM 2325 O O . ASP B 1 124 ? -2.316 -16.625 -9.109 1 97.5 124 ASP B O 1
ATOM 2329 N N . LEU B 1 125 ? -1.294 -16.344 -7.145 1 97.38 125 LEU B N 1
ATOM 2330 C CA . LEU B 1 125 ? -2.342 -15.5 -6.578 1 97.38 125 LEU B CA 1
ATOM 2331 C C . LEU B 1 125 ? -2.451 -14.18 -7.336 1 97.38 125 LEU B C 1
ATOM 2333 O O . LEU B 1 125 ? -3.543 -13.789 -7.75 1 97.38 125 LEU B O 1
ATOM 2337 N N . ILE B 1 126 ? -1.348 -13.539 -7.484 1 97.44 126 ILE B N 1
ATOM 2338 C CA . ILE B 1 126 ? -1.325 -12.203 -8.07 1 97.44 126 ILE B CA 1
ATOM 2339 C C . ILE B 1 126 ? -1.782 -12.266 -9.523 1 97.44 126 ILE B C 1
ATOM 2341 O O . ILE B 1 126 ? -2.529 -11.406 -9.984 1 97.44 126 ILE B O 1
ATOM 2345 N N . LYS B 1 127 ? -1.312 -13.266 -10.211 1 98.12 127 LYS B N 1
ATOM 2346 C CA . LYS B 1 127 ? -1.752 -13.445 -11.594 1 98.12 127 LYS B CA 1
ATOM 2347 C C . LYS B 1 127 ? -3.26 -13.664 -11.672 1 98.12 127 LYS B C 1
ATOM 2349 O O . LYS B 1 127 ? -3.945 -13.031 -12.477 1 98.12 127 LYS B O 1
ATOM 2354 N N . MET B 1 128 ? -3.773 -14.523 -10.812 1 98.19 128 MET B N 1
ATOM 2355 C CA . MET B 1 128 ? -5.203 -14.828 -10.789 1 98.19 128 MET B CA 1
ATOM 2356 C C . MET B 1 128 ? -6.02 -13.555 -10.602 1 98.19 128 MET B C 1
ATOM 2358 O O . MET B 1 128 ? -6.973 -13.305 -11.336 1 98.19 128 MET B O 1
ATOM 2362 N N . VAL B 1 129 ? -5.613 -12.695 -9.688 1 97.81 129 VAL B N 1
ATOM 2363 C CA . VAL B 1 129 ? -6.414 -11.531 -9.312 1 97.81 129 VAL B CA 1
ATOM 2364 C C . VAL B 1 129 ? -6.191 -10.414 -10.328 1 97.81 129 VAL B C 1
ATOM 2366 O O . VAL B 1 129 ? -7.145 -9.773 -10.773 1 97.81 129 VAL B O 1
ATOM 2369 N N . SER B 1 130 ? -4.98 -10.156 -10.695 1 98.12 130 SER B N 1
ATOM 2370 C CA . SER B 1 130 ? -4.684 -9.062 -11.617 1 98.12 130 SER B CA 1
ATOM 2371 C C . SER B 1 130 ? -5.246 -9.336 -13.008 1 98.12 130 SER B C 1
ATOM 2373 O O . SER B 1 130 ? -5.566 -8.406 -13.742 1 98.12 130 SER B O 1
ATOM 2375 N N . ASP B 1 131 ? -5.391 -10.57 -13.453 1 98.06 131 ASP B N 1
ATOM 2376 C CA . ASP B 1 131 ? -6.023 -10.93 -14.711 1 98.06 131 ASP B CA 1
ATOM 2377 C C . ASP B 1 131 ? -7.539 -10.773 -14.633 1 98.06 131 ASP B C 1
ATOM 2379 O O . ASP B 1 131 ? -8.203 -10.609 -15.656 1 98.06 131 ASP B O 1
ATOM 2383 N N . ALA B 1 132 ? -8.086 -10.844 -13.445 1 97.19 132 ALA B N 1
ATOM 2384 C CA . ALA B 1 132 ? -9.531 -10.938 -13.258 1 97.19 132 ALA B CA 1
ATOM 2385 C C . ALA B 1 132 ? -10.18 -9.555 -13.289 1 97.19 132 ALA B C 1
ATOM 2387 O O . ALA B 1 132 ? -11.391 -9.438 -13.5 1 97.19 132 ALA B O 1
ATOM 2388 N N . VAL B 1 133 ? -9.367 -8.469 -13.031 1 95.69 133 VAL B N 1
ATOM 2389 C CA . VAL B 1 133 ? -9.938 -7.129 -12.891 1 95.69 133 VAL B CA 1
ATOM 2390 C C . VAL B 1 133 ? -9.219 -6.16 -13.82 1 95.69 133 VAL B C 1
ATOM 2392 O O . VAL B 1 133 ? -8.117 -6.453 -14.297 1 95.69 133 VAL B O 1
ATOM 2395 N N . THR B 1 134 ? -9.844 -5.004 -14.047 1 96.38 134 THR B N 1
ATOM 2396 C CA . THR B 1 134 ? -9.258 -3.986 -14.906 1 96.38 134 THR B CA 1
ATOM 2397 C C . THR B 1 134 ? -8.633 -2.869 -14.078 1 96.38 134 THR B C 1
ATOM 2399 O O . THR B 1 134 ? -7.84 -2.074 -14.594 1 96.38 134 THR B O 1
ATOM 2402 N N . ILE B 1 135 ? -8.977 -2.768 -12.828 1 91.69 135 ILE B N 1
ATOM 2403 C CA . ILE B 1 135 ? -8.414 -1.741 -11.953 1 91.69 135 ILE B CA 1
ATOM 2404 C C . ILE B 1 135 ? -7.016 -2.15 -11.508 1 91.69 135 ILE B C 1
ATOM 2406 O O . ILE B 1 135 ? -6.672 -3.334 -11.531 1 91.69 135 ILE B O 1
ATOM 2410 N N . PRO B 1 136 ? -6.207 -1.214 -11.133 1 94.81 136 PRO B N 1
ATOM 2411 C CA . PRO B 1 136 ? -4.844 -1.524 -10.688 1 94.81 136 PRO B CA 1
ATOM 2412 C C . PRO B 1 136 ? -4.812 -2.455 -9.484 1 94.81 136 PRO B C 1
ATOM 2414 O O . PRO B 1 136 ? -5.637 -2.322 -8.57 1 94.81 136 PRO B O 1
ATOM 2417 N N . VAL B 1 137 ? -3.883 -3.398 -9.469 1 95.5 137 VAL B N 1
ATOM 2418 C CA . VAL B 1 137 ? -3.623 -4.305 -8.352 1 95.5 137 VAL B CA 1
ATOM 2419 C C . VAL B 1 137 ? -2.193 -4.109 -7.852 1 95.5 137 VAL B C 1
ATOM 2421 O O . VAL B 1 137 ? -1.238 -4.203 -8.625 1 95.5 137 VAL B O 1
ATOM 2424 N N . ILE B 1 138 ? -2.084 -3.783 -6.613 1 93.5 138 ILE B N 1
ATOM 2425 C CA . ILE B 1 138 ? -0.784 -3.701 -5.957 1 93.5 138 ILE B CA 1
ATOM 2426 C C . ILE B 1 138 ? -0.458 -5.031 -5.285 1 93.5 138 ILE B C 1
ATOM 2428 O O . ILE B 1 138 ? -1.17 -5.469 -4.379 1 93.5 138 ILE B O 1
ATOM 2432 N N . ALA B 1 139 ? 0.623 -5.672 -5.742 1 94.06 139 ALA B N 1
ATOM 2433 C CA . ALA B 1 139 ? 1.113 -6.879 -5.082 1 94.06 139 ALA B CA 1
ATOM 2434 C C . ALA B 1 139 ? 1.807 -6.543 -3.766 1 94.06 139 ALA B C 1
ATOM 2436 O O . ALA B 1 139 ? 2.73 -5.727 -3.734 1 94.06 139 ALA B O 1
ATOM 2437 N N . SER B 1 140 ? 1.318 -7.207 -2.771 1 88.88 140 SER B N 1
ATOM 2438 C CA . SER B 1 140 ? 1.877 -6.957 -1.447 1 88.88 140 SER B CA 1
ATOM 2439 C C . SER B 1 140 ? 2.352 -8.25 -0.796 1 88.88 140 SER B C 1
ATOM 2441 O O . SER B 1 140 ? 1.834 -9.328 -1.095 1 88.88 140 SER B O 1
ATOM 2443 N N . SER B 1 141 ? 3.393 -8.117 0.067 1 76.44 141 SER B N 1
ATOM 2444 C CA . SER B 1 141 ? 3.906 -9.188 0.92 1 76.44 141 SER B CA 1
ATOM 2445 C C . SER B 1 141 ? 4.816 -10.125 0.14 1 76.44 141 SER B C 1
ATOM 2447 O O . SER 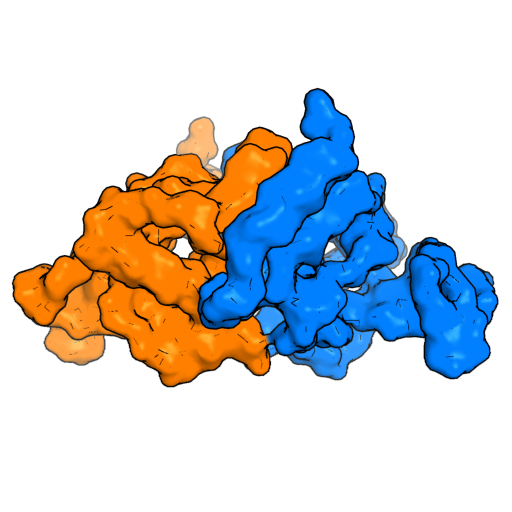B 1 141 ? 4.453 -10.602 -0.938 1 76.44 141 SER B O 1
ATOM 2449 N N . GLY B 1 142 ? 6.074 -10.219 0.53 1 70.69 142 GLY B N 1
ATOM 2450 C CA . GLY B 1 142 ? 6.941 -11.258 0.004 1 70.69 142 GLY B CA 1
ATOM 2451 C C . GLY B 1 142 ? 8.227 -10.719 -0.598 1 70.69 142 GLY B C 1
ATOM 2452 O O . GLY B 1 142 ? 9.164 -11.469 -0.846 1 70.69 142 GLY B O 1
ATOM 2453 N N . ALA B 1 143 ? 8.156 -9.406 -0.76 1 77.19 143 ALA B N 1
ATOM 2454 C CA . ALA B 1 143 ? 9.352 -8.836 -1.371 1 77.19 143 ALA B CA 1
ATOM 2455 C C . ALA B 1 143 ? 10.578 -9.07 -0.492 1 77.19 143 ALA B C 1
ATOM 2457 O O . ALA B 1 143 ? 10.539 -8.812 0.714 1 77.19 143 ALA B O 1
ATOM 2458 N N . GLY B 1 144 ? 11.578 -9.523 -1.166 1 75.94 144 GLY B N 1
ATOM 2459 C CA . GLY B 1 144 ? 12.812 -9.734 -0.427 1 75.94 144 GLY B CA 1
ATOM 2460 C C . GLY B 1 144 ? 14.055 -9.438 -1.247 1 75.94 144 GLY B C 1
ATOM 2461 O O . GLY B 1 144 ? 15.156 -9.305 -0.697 1 75.94 144 GLY B O 1
ATOM 2462 N N . SER B 1 145 ? 13.859 -9.398 -2.48 1 79 145 SER B N 1
ATOM 2463 C CA . SER B 1 145 ? 14.969 -9.117 -3.393 1 79 145 SER B CA 1
ATOM 2464 C C . SER B 1 145 ? 14.484 -8.398 -4.648 1 79 145 SER B C 1
ATOM 2466 O O . SER B 1 145 ? 13.281 -8.367 -4.926 1 79 145 SER B O 1
ATOM 2468 N N . VAL B 1 146 ? 15.406 -7.816 -5.387 1 78.94 146 VAL B N 1
ATOM 2469 C CA . VAL B 1 146 ? 15.109 -7.121 -6.637 1 78.94 146 VAL B CA 1
ATOM 2470 C C . VAL B 1 146 ? 14.484 -8.094 -7.633 1 78.94 146 VAL B C 1
ATOM 2472 O O . VAL B 1 146 ? 13.586 -7.727 -8.391 1 78.94 146 VAL B O 1
ATOM 2475 N N . GLU B 1 147 ? 14.969 -9.312 -7.594 1 84.44 147 GLU B N 1
ATOM 2476 C CA . GLU B 1 147 ? 14.5 -10.336 -8.523 1 84.44 147 GLU B CA 1
ATOM 2477 C C . GLU B 1 147 ? 13.016 -10.633 -8.305 1 84.44 147 GLU B C 1
ATOM 2479 O O . GLU B 1 147 ? 12.297 -10.953 -9.258 1 84.44 147 GLU B O 1
ATOM 2484 N N . HIS B 1 148 ? 12.578 -10.516 -7.129 1 88.62 148 HIS B N 1
ATOM 2485 C CA . HIS B 1 148 ? 11.172 -10.75 -6.836 1 88.62 148 HIS B CA 1
ATOM 2486 C C . HIS B 1 148 ? 10.281 -9.758 -7.578 1 88.62 148 HIS B C 1
ATOM 2488 O O . HIS B 1 148 ? 9.195 -10.109 -8.039 1 88.62 148 HIS B O 1
ATOM 2494 N N . PHE B 1 149 ? 10.766 -8.523 -7.695 1 86.62 149 PHE B N 1
ATOM 2495 C CA . PHE B 1 149 ? 10.008 -7.492 -8.398 1 86.62 149 PHE B CA 1
ATOM 2496 C C . PHE B 1 149 ? 9.984 -7.773 -9.898 1 86.62 149 PHE B C 1
ATOM 2498 O O . PHE B 1 149 ? 8.938 -7.641 -10.539 1 86.62 149 PHE B O 1
ATOM 2505 N N . SER B 1 150 ? 11.062 -8.195 -10.375 1 85.88 150 SER B N 1
ATOM 2506 C CA . SER B 1 150 ? 11.109 -8.562 -11.781 1 85.88 150 SER B CA 1
ATOM 2507 C C . SER B 1 150 ? 10.133 -9.695 -12.086 1 85.88 150 SER B C 1
ATOM 2509 O O . SER B 1 150 ? 9.414 -9.656 -13.086 1 85.88 150 SER B O 1
ATOM 2511 N N . GLU B 1 151 ? 10.172 -10.625 -11.281 1 91.38 151 GLU B N 1
ATOM 2512 C CA . GLU B 1 151 ? 9.328 -11.797 -11.492 1 91.38 151 GLU B CA 1
ATOM 2513 C C . GLU B 1 151 ? 7.852 -11.43 -11.484 1 91.38 151 GLU B C 1
ATOM 2515 O O . GLU B 1 151 ? 7.102 -11.828 -12.375 1 91.38 151 GLU B O 1
ATOM 2520 N N . VAL B 1 152 ? 7.406 -10.641 -10.445 1 93.69 152 VAL B N 1
ATOM 2521 C CA . VAL B 1 152 ? 5.984 -10.336 -10.32 1 93.69 152 VAL B CA 1
ATOM 2522 C C . VAL B 1 152 ? 5.543 -9.438 -11.469 1 93.69 152 VAL B C 1
ATOM 2524 O O . VAL B 1 152 ? 4.43 -9.57 -11.984 1 93.69 152 VAL B O 1
ATOM 2527 N N . PHE B 1 153 ? 6.395 -8.547 -11.961 1 91.06 153 PHE B N 1
ATOM 2528 C CA . PHE B 1 153 ? 6.027 -7.629 -13.039 1 91.06 153 PHE B CA 1
ATOM 2529 C C . PHE B 1 153 ? 6.02 -8.344 -14.383 1 91.06 153 PHE B C 1
ATOM 2531 O O . PHE B 1 153 ? 5.223 -8.016 -15.266 1 91.06 153 PHE B O 1
ATOM 2538 N N . GLU B 1 154 ? 6.805 -9.352 -14.523 1 92.69 154 GLU B N 1
ATOM 2539 C CA . GLU B 1 154 ? 6.879 -10.094 -15.781 1 92.69 154 GLU B CA 1
ATOM 2540 C C . GLU B 1 154 ? 5.762 -11.125 -15.883 1 92.69 154 GLU B C 1
ATOM 2542 O O . GLU B 1 154 ? 5.215 -11.359 -16.953 1 92.69 154 GLU B O 1
ATOM 2547 N N . LYS B 1 155 ? 5.438 -11.68 -14.82 1 95.81 155 LYS B N 1
ATOM 2548 C CA . LYS B 1 155 ? 4.598 -12.875 -14.867 1 95.81 155 LYS B CA 1
ATOM 2549 C C . LYS B 1 155 ? 3.141 -12.539 -14.562 1 95.81 155 LYS B C 1
ATOM 2551 O O . LYS B 1 155 ? 2.26 -13.391 -14.688 1 95.81 155 LYS B O 1
ATOM 2556 N N . THR B 1 156 ? 2.885 -11.312 -14.117 1 96.81 156 THR B N 1
ATOM 2557 C CA . THR B 1 156 ? 1.519 -10.93 -13.773 1 96.81 156 THR B CA 1
ATOM 2558 C C . THR B 1 156 ? 1.182 -9.555 -14.336 1 96.81 156 THR B C 1
ATOM 2560 O O . THR B 1 156 ? 2.039 -8.891 -14.922 1 96.81 156 THR B O 1
ATOM 2563 N N . ASN B 1 157 ? -0.028 -9.141 -14.148 1 96.56 157 ASN B N 1
ATOM 2564 C CA . ASN B 1 157 ? -0.479 -7.824 -14.578 1 96.56 157 ASN B CA 1
ATOM 2565 C C . ASN B 1 157 ? -0.56 -6.848 -13.406 1 96.56 157 ASN B C 1
ATOM 2567 O O . ASN B 1 157 ? -1.3 -5.863 -13.461 1 96.56 157 ASN B O 1
ATOM 2571 N N . ALA B 1 158 ? 0.16 -7.16 -12.328 1 95.62 158 ALA B N 1
ATOM 2572 C CA . ALA B 1 158 ? 0.223 -6.215 -11.219 1 95.62 158 ALA B CA 1
ATOM 2573 C C . ALA B 1 158 ? 0.734 -4.855 -11.688 1 95.62 158 ALA B C 1
ATOM 2575 O O . ALA B 1 158 ? 1.727 -4.777 -12.414 1 95.62 158 ALA B O 1
ATOM 2576 N N . SER B 1 159 ? 0.021 -3.781 -11.281 1 94.56 159 SER B N 1
ATOM 2577 C CA . SER B 1 159 ? 0.413 -2.428 -11.664 1 94.56 159 SER B CA 1
ATOM 2578 C C . SER B 1 159 ? 1.544 -1.913 -10.773 1 94.56 159 SER B C 1
ATOM 2580 O O . SER B 1 159 ? 2.277 -1.001 -11.164 1 94.56 159 SER B O 1
ATOM 2582 N N . ALA B 1 160 ? 1.659 -2.455 -9.602 1 93.06 160 ALA B N 1
ATOM 2583 C CA . ALA B 1 160 ? 2.672 -2.051 -8.633 1 93.06 160 ALA B CA 1
ATOM 2584 C C . ALA B 1 160 ? 2.971 -3.18 -7.648 1 93.06 160 ALA B C 1
ATOM 2586 O O . ALA B 1 160 ? 2.225 -4.16 -7.57 1 93.06 160 ALA B O 1
ATOM 2587 N N . ALA B 1 161 ? 4.074 -3.062 -6.988 1 91.12 161 ALA B N 1
ATOM 2588 C CA . ALA B 1 161 ? 4.488 -4 -5.945 1 91.12 161 ALA B CA 1
ATOM 2589 C C . ALA B 1 161 ? 5.027 -3.26 -4.727 1 91.12 161 ALA B C 1
ATOM 2591 O O . ALA B 1 161 ? 5.773 -2.287 -4.863 1 91.12 161 ALA B O 1
ATOM 2592 N N . LEU B 1 162 ? 4.531 -3.695 -3.643 1 87.81 162 LEU B N 1
ATOM 2593 C CA . LEU B 1 162 ? 4.891 -3.037 -2.393 1 87.81 162 LEU B CA 1
ATOM 2594 C C . LEU B 1 162 ? 6.242 -3.529 -1.886 1 87.81 162 LEU B C 1
ATOM 2596 O O . LEU B 1 162 ? 6.457 -4.734 -1.75 1 87.81 162 LEU B O 1
ATOM 2600 N N . ALA B 1 163 ? 7.125 -2.635 -1.681 1 76.88 163 ALA B N 1
ATOM 2601 C CA . ALA B 1 163 ? 8.453 -2.934 -1.149 1 76.88 163 ALA B CA 1
ATOM 2602 C C . ALA B 1 163 ? 8.43 -2.994 0.375 1 76.88 163 ALA B C 1
ATOM 2604 O O . ALA B 1 163 ? 8.094 -2.012 1.038 1 76.88 163 ALA B O 1
ATOM 2605 N N . ALA B 1 164 ? 8.32 -4.367 0.815 1 56.91 164 ALA B N 1
ATOM 2606 C CA . ALA B 1 164 ? 8.359 -4.57 2.262 1 56.91 164 ALA B CA 1
ATOM 2607 C C . ALA B 1 164 ? 9.742 -5.051 2.709 1 56.91 164 ALA B C 1
ATOM 2609 O O . ALA B 1 164 ? 10.258 -6.043 2.189 1 56.91 164 ALA B O 1
ATOM 2610 N N . GLY B 1 165 ? 10.531 -4.332 3.545 1 51.19 165 GLY B N 1
ATOM 2611 C CA . GLY B 1 165 ? 11.711 -4.867 4.207 1 51.19 165 GLY B CA 1
ATOM 2612 C C . GLY B 1 165 ? 12.914 -4.992 3.287 1 51.19 165 GLY B C 1
ATOM 2613 O O . GLY B 1 165 ? 13.852 -5.734 3.578 1 51.19 165 GLY B O 1
ATOM 2614 N N . ILE B 1 166 ? 12.906 -4.945 2.016 1 45.12 166 ILE B N 1
ATOM 2615 C CA . ILE B 1 166 ? 13.953 -5.383 1.099 1 45.12 166 ILE B CA 1
ATOM 2616 C C . ILE B 1 166 ? 15.211 -4.559 1.328 1 45.12 166 ILE B C 1
ATOM 2618 O O . ILE B 1 166 ? 16.312 -4.965 0.93 1 45.12 166 ILE B O 1
ATOM 2622 N N . PHE B 1 167 ? 15.219 -3.377 1.649 1 43.5 167 PHE B N 1
ATOM 2623 C CA . PHE B 1 167 ? 16.375 -2.576 1.282 1 43.5 167 PHE B CA 1
ATOM 2624 C C . PHE B 1 167 ? 17.484 -2.727 2.316 1 43.5 167 PHE B C 1
ATOM 2626 O O . PHE B 1 167 ? 18.562 -2.141 2.17 1 43.5 167 PHE B O 1
ATOM 2633 N N . HIS B 1 168 ? 17.219 -3.127 3.416 1 39.38 168 HIS B N 1
ATOM 2634 C CA . HIS B 1 168 ? 18.391 -3.074 4.285 1 39.38 168 HIS B CA 1
ATOM 2635 C C . HIS B 1 168 ? 19.484 -4.012 3.789 1 39.38 168 HIS B C 1
ATOM 2637 O O . HIS B 1 168 ? 20.531 -4.148 4.426 1 39.38 168 HIS B O 1
ATOM 2643 N N . ARG B 1 169 ? 19.078 -5.113 3.295 1 36.66 169 ARG B N 1
ATOM 2644 C CA . ARG B 1 169 ? 20.188 -6.07 3.363 1 36.66 169 ARG B CA 1
ATOM 2645 C C . ARG B 1 169 ? 21.297 -5.688 2.398 1 36.66 169 ARG B C 1
ATOM 2647 O O . ARG B 1 169 ? 21.047 -5.375 1.233 1 36.66 169 ARG B O 1
ATOM 2654 N N . LYS B 1 170 ? 22.266 -5.219 3.018 1 37.38 170 LYS B N 1
ATOM 2655 C CA . LYS B 1 170 ? 23.562 -5.109 2.363 1 37.38 170 LYS B CA 1
ATOM 2656 C C . LYS B 1 170 ? 23.672 -6.055 1.173 1 37.38 170 LYS B C 1
ATOM 2658 O O . LYS B 1 170 ? 24.641 -6.004 0.411 1 37.38 170 LYS B O 1
ATOM 2663 N N . GLU B 1 171 ? 23 -7.02 1.177 1 34.09 171 GLU B N 1
ATOM 2664 C CA . GLU B 1 171 ? 23.422 -8.109 0.303 1 34.09 171 GLU B CA 1
ATOM 2665 C C . GLU B 1 171 ? 22.891 -7.918 -1.113 1 34.09 171 GLU B C 1
ATOM 2667 O O . GLU B 1 171 ? 22.953 -8.836 -1.938 1 34.09 171 GLU B O 1
ATOM 2672 N N . VAL B 1 172 ? 21.906 -7.039 -1.31 1 34.5 172 VAL B N 1
ATOM 2673 C CA . VAL B 1 172 ? 21.562 -7.297 -2.701 1 34.5 172 VAL B CA 1
ATOM 2674 C C . VAL B 1 172 ? 22.641 -6.746 -3.623 1 34.5 172 VAL B C 1
ATOM 2676 O O . VAL B 1 172 ? 22.844 -5.531 -3.707 1 34.5 172 VAL B O 1
ATOM 2679 N N . PRO B 1 173 ? 23.609 -7.559 -3.889 1 31.98 173 PRO B N 1
ATOM 2680 C CA . PRO B 1 173 ? 24.625 -7.082 -4.84 1 31.98 173 PRO B CA 1
ATOM 2681 C C . PRO B 1 173 ? 24 -6.445 -6.082 1 31.98 173 PRO B C 1
ATOM 2683 O O . PRO B 1 173 ? 23.016 -6.949 -6.613 1 31.98 173 PRO B O 1
ATOM 2686 N N . ILE B 1 174 ? 24.203 -5.086 -6.258 1 30.88 174 ILE B N 1
ATOM 2687 C CA . ILE B 1 174 ? 23.906 -4.25 -7.414 1 30.88 174 ILE B CA 1
ATOM 2688 C C . ILE B 1 174 ? 24.016 -5.078 -8.695 1 30.88 174 ILE B C 1
ATOM 2690 O O . ILE B 1 174 ? 23.328 -4.793 -9.688 1 30.88 174 ILE B O 1
ATOM 2694 N N . LEU B 1 175 ? 24.969 -5.926 -8.711 1 31.47 175 LEU B N 1
ATOM 2695 C CA . LEU B 1 175 ? 25.344 -6.629 -9.93 1 31.47 175 LEU B CA 1
ATOM 2696 C C . LEU B 1 175 ? 24.203 -7.523 -10.422 1 31.47 175 LEU B C 1
ATOM 2698 O O . LEU B 1 175 ? 24.031 -7.703 -11.625 1 31.47 175 LEU B O 1
ATOM 2702 N N . ALA B 1 176 ? 23.516 -7.977 -9.531 1 34.06 176 ALA B N 1
ATOM 2703 C CA . ALA B 1 176 ? 22.578 -9 -9.992 1 34.06 176 ALA B CA 1
ATOM 2704 C C . ALA B 1 176 ? 21.375 -8.375 -10.688 1 34.06 176 ALA B C 1
ATOM 2706 O O . ALA B 1 176 ? 20.641 -9.055 -11.398 1 34.06 176 ALA B O 1
ATOM 2707 N N . VAL B 1 177 ? 21.031 -7.266 -10.312 1 31.7 177 VAL B N 1
ATOM 2708 C CA . VAL B 1 177 ? 19.891 -6.641 -10.953 1 31.7 177 VAL B CA 1
ATOM 2709 C C . VAL B 1 177 ? 20.219 -6.316 -12.406 1 31.7 177 VAL B C 1
ATOM 2711 O O . VAL B 1 177 ? 19.359 -6.477 -13.289 1 31.7 177 VAL B O 1
ATOM 2714 N N . LYS B 1 178 ? 21.484 -5.828 -12.633 1 30.41 178 LYS B N 1
ATOM 2715 C CA . LYS B 1 178 ? 21.844 -5.547 -14.016 1 30.41 178 LYS B CA 1
ATOM 2716 C C . LYS B 1 178 ? 21.781 -6.809 -14.875 1 30.41 178 LYS B C 1
ATOM 2718 O O . LYS B 1 178 ? 21.359 -6.754 -16.031 1 30.41 178 LYS B O 1
ATOM 2723 N N . GLU B 1 179 ? 22.484 -7.785 -14.398 1 34.06 179 GLU B N 1
ATOM 2724 C CA . GLU B 1 179 ? 22.562 -8.961 -15.258 1 34.06 179 GLU B CA 1
ATOM 2725 C C . GLU B 1 179 ? 21.188 -9.57 -15.5 1 34.06 179 GLU B C 1
ATOM 2727 O O . GLU B 1 179 ? 20.969 -10.242 -16.516 1 34.06 179 GLU B O 1
ATOM 2732 N N . HIS B 1 180 ? 20.5 -9.555 -14.562 1 34.16 180 HIS B N 1
ATOM 2733 C CA . HIS B 1 180 ? 19.203 -10.203 -14.766 1 34.16 180 HIS B CA 1
ATOM 2734 C C . HIS B 1 180 ? 18.312 -9.359 -15.672 1 34.16 180 HIS B C 1
ATOM 2736 O O . HIS B 1 180 ? 17.375 -9.883 -16.281 1 34.16 180 HIS B O 1
ATOM 2742 N N . LEU B 1 181 ? 18.297 -8.039 -15.516 1 34.97 181 LEU B N 1
ATOM 2743 C CA . LEU B 1 181 ? 17.484 -7.203 -16.391 1 34.97 181 LEU B CA 1
ATOM 2744 C C . LEU B 1 181 ? 17.984 -7.293 -17.828 1 34.97 181 LEU B C 1
ATOM 2746 O O . LEU B 1 181 ? 17.219 -7.074 -18.781 1 34.97 181 LEU B O 1
ATOM 2750 N N . VAL B 1 182 ? 19.328 -7.207 -18.016 1 33.19 182 VAL B N 1
ATOM 2751 C CA . VAL B 1 182 ? 19.859 -7.352 -19.359 1 33.19 182 VAL B CA 1
ATOM 2752 C C . VAL B 1 182 ? 19.422 -8.695 -19.953 1 33.19 182 VAL B C 1
ATOM 2754 O O . VAL B 1 182 ? 19.094 -8.789 -21.141 1 33.19 182 VAL B O 1
ATOM 2757 N N . ASP B 1 183 ? 19.594 -9.602 -19.266 1 32.28 183 ASP B N 1
ATOM 2758 C CA . ASP B 1 183 ? 19.344 -10.898 -19.875 1 32.28 183 ASP B CA 1
ATOM 2759 C C . ASP B 1 183 ? 17.844 -11.125 -20.078 1 32.28 183 ASP B C 1
ATOM 2761 O O . ASP B 1 183 ? 17.438 -12.094 -20.719 1 32.28 183 ASP B O 1
ATOM 2765 N N . SER B 1 184 ? 17.062 -10.727 -19.25 1 37.91 184 SER B N 1
ATOM 2766 C CA . SER B 1 184 ? 15.68 -11.141 -19.469 1 37.91 184 SER B CA 1
ATOM 2767 C C . SER B 1 184 ? 15.023 -10.297 -20.562 1 37.91 184 SER B C 1
ATOM 2769 O O . SER B 1 184 ? 13.836 -10.461 -20.844 1 37.91 184 SER B O 1
ATOM 2771 N N . GLY B 1 185 ? 15.664 -10.117 -21.797 1 30.33 185 GLY B N 1
ATOM 2772 C CA . GLY B 1 185 ? 15.258 -9.719 -23.141 1 30.33 185 GLY B CA 1
ATOM 2773 C C . GLY B 1 185 ? 14.164 -8.664 -23.125 1 30.33 185 GLY B C 1
ATOM 2774 O O . GLY B 1 185 ? 13.438 -8.516 -24.109 1 30.33 185 GLY B O 1
ATOM 2775 N N . VAL B 1 186 ? 13.664 -8.172 -22.188 1 30.94 186 VAL B N 1
ATOM 2776 C CA . VAL B 1 186 ? 12.633 -7.234 -22.609 1 30.94 186 VAL B CA 1
ATOM 2777 C C . VAL B 1 186 ? 13.281 -6.027 -23.297 1 30.94 186 VAL B C 1
ATOM 2779 O O . VAL B 1 186 ? 14 -5.262 -22.641 1 30.94 186 VAL B O 1
ATOM 2782 N N . GLU B 1 187 ? 13.781 -6.156 -24.625 1 25.67 187 GLU B N 1
ATOM 2783 C CA . GLU B 1 187 ? 13.93 -5.121 -25.641 1 25.67 187 GLU B CA 1
ATOM 2784 C C . GLU B 1 187 ? 12.664 -4.273 -25.75 1 25.67 187 GLU B C 1
ATOM 2786 O O . GLU B 1 187 ? 11.555 -4.77 -25.531 1 25.67 187 GLU B O 1
#

Organism: Aegilops tauschii subsp. strangulata (NCBI:txid200361)

Solvent-accessible surface area (backbone atoms only — not comparable to full-atom values): 19345 Å² total; per-residue (Å²): 114,66,24,30,23,34,12,61,50,52,54,22,52,53,28,69,74,64,72,50,86,76,66,51,47,53,57,29,47,45,24,72,72,40,54,85,76,32,26,42,25,41,38,45,38,24,38,86,41,72,31,82,45,65,84,77,47,98,50,74,56,43,76,49,93,65,63,38,99,87,61,23,48,23,28,33,33,38,23,26,24,59,62,62,73,41,80,46,101,46,29,43,57,59,42,51,46,36,37,46,75,42,32,38,44,29,34,42,38,42,32,65,88,28,52,70,63,38,79,27,56,62,56,66,59,46,27,55,42,29,70,65,43,90,53,49,25,31,41,31,38,5,33,38,48,65,64,34,54,53,49,45,54,71,71,27,60,37,35,26,36,37,47,28,54,40,49,62,57,84,68,64,57,58,62,56,57,51,54,50,55,63,65,61,62,75,122,117,67,23,26,23,35,14,60,50,51,54,23,51,53,28,71,74,64,71,50,85,77,66,54,49,54,55,32,47,45,24,72,74,38,55,84,77,33,27,43,25,40,40,44,39,24,37,83,43,72,30,82,45,65,84,80,46,98,49,75,56,41,77,48,93,65,63,38,97,88,63,23,50,23,29,33,34,38,23,24,21,61,62,62,72,41,79,45,102,46,30,43,57,61,42,52,46,36,37,47,74,42,33,39,45,27,34,41,38,42,30,65,87,27,52,71,63,39,80,26,57,62,55,68,60,47,27,56,40,28,70,64,43,89,53,48,26,31,42,30,39,5,32,38,51,64,66,35,53,52,50,46,53,70,72,26,61,36,36,26,36,39,46,28,54,39,49,62,54,83,65,64,59,59,64,55,56,53,55,50,58,63,63,62,61,77,122

Secondary structure (DSSP, 8-state):
---TTHHHHHHHHHHHHH----S-SHHHHHHHHHTTT-EEEEEE-EEEEEESSGGGSSS--EE-SS--TT---EEEEEEEETTTTEEEEEEHHHHHHHHHHHT-SEEEE--GGGTTT-S---HHHHHHHHHH-SS-EEE-S---SHHHHHHHHHHS--SEEEE-S-TT-TT--HHHHHHHHHHT---/---TTHHHHHHHHHHHHH----S-SHHHHHHHHHTTTSEEEEEE-EEEEEESSGGGSSS--EE-SS--TT---EEEEEEEEGGGTEEEEEEHHHHHHHHHHHT-SEEEE--GGGTTT-S---HHHHHHHHHH-SS-EEE-S---SHHHHHHHHHHS--SEEEE-S-TT-TT--THHHHHHHHHT---

Radius of gyration: 20.53 Å; Cα contacts (8 Å, |Δi|>4): 897; chains: 2; bounding box: 54×60×51 Å

Foldseek 3Di:
DFFQADLLLVQLVVCVVPVDAPCPRPLLVVLVVCVPPDFAEHEWEWEKDFDQDCVVAPADKDQAPDADPVRGRIIWIWTAGRLRPGTDNYTPLSSLLSSVVSRGQEYEYEYSVQAPVLQAFRLRSQQSNQVSDDHAYETEGNHAAPVRVVCNVVRHNHPYYDDDPHPPDPPPPPVVNVVVVVPVPPD/DFFQQDLLLVQLVVCVVVVDQPCPRPLLVVLVVCVPPDFAEHEWEWEKDFDQDCVVAPADKDQAPDADPVRGRIIWIWTAGPLRPGTDNYTPLSSLLSSVVSRGQEYEYEYSVQAPVLQAFRLRSQQSNQVSDDHAYETEGNHAAPVRVVCNVVRHNHPYYDDDPHPPDPPPPPVVNVVVVVPVPPD

Sequence (374 aa):
KISIGSDAVFAAEAYLQTGVKTGKSSLEQISRVYGNQQAVVVSIDPRRVYVKSPDEVQFRTVKVSSKGPLGEEYAWYQCTVSGGRDSRPIGAYELAKAVEELGAGEILLNCIDCDGQGGGFDIDLIKMVSDAVTIPVIASSGAGSVEHFSEVFEKTNASAALAAGIFHRKEVPILAVKEHLVDSGVEKISIGSDAVFAAEAYLQTGVKTGKSSLEQISRVYGNQQAVVVSIDPRRVYVKSPDEVQFRTVKVSSKGPLGEEYAWYQCTVSGGRDSRPIGAYELAKAVEELGAGEILLNCIDCDGQGGGFDIDLIKMVSDAVTIPVIASSGAGSVEHFSEVFEKTNASAALAAGIFHRKEVPILAVKEHLVDSGVE